Protein AF-A0A150GTU4-F1 (afdb_monomer)

Sequence (194 aa):
MLRAVKSKANGSGRTYTSKYRGVHQTFPTKRWEAQFRRNGKPTSLGCFDHEEEAARAYDKMMLWCELHNASGVKSGITNFDSTEYEKEFAWLQVVSQDELIEALRSEGRRQAAHRMMRQKREGQVEAATDDYDDREEPQPQRPGRQPTPQPGAGAGAGRHVVQLQQQQLLITSGAGVDAAAASLLVSDEFLVDG

Mean predicted aligned error: 18.72 Å

Structure (mmCIF, N/CA/C/O backbone):
data_AF-A0A150GTU4-F1
#
_entry.id   AF-A0A150GTU4-F1
#
loop_
_atom_site.group_PDB
_atom_site.id
_atom_site.type_symbol
_atom_site.label_atom_id
_atom_site.label_alt_id
_atom_site.label_comp_id
_atom_site.label_asym_id
_atom_site.label_entity_id
_atom_site.label_seq_id
_atom_site.pdbx_PDB_ins_code
_atom_site.Cartn_x
_atom_site.Cartn_y
_atom_site.Cartn_z
_atom_site.occupancy
_atom_site.B_iso_or_equiv
_atom_site.auth_seq_id
_atom_site.auth_comp_id
_atom_site.auth_asym_id
_atom_site.auth_atom_id
_atom_site.pdbx_PDB_model_num
ATOM 1 N N . MET A 1 1 ? -11.110 -30.676 36.031 1.00 44.56 1 MET A N 1
ATOM 2 C CA . MET A 1 1 ? -10.836 -29.283 35.611 1.00 44.56 1 MET A CA 1
ATOM 3 C C . MET A 1 1 ? -9.884 -29.321 34.423 1.00 44.56 1 MET A C 1
ATOM 5 O O . MET A 1 1 ? -8.741 -29.723 34.601 1.00 44.56 1 MET A O 1
ATOM 9 N N . LEU A 1 2 ? -10.347 -29.003 33.212 1.00 43.31 2 LEU A N 1
ATOM 10 C CA . LEU A 1 2 ? -9.490 -29.001 32.021 1.00 43.31 2 LEU A CA 1
ATOM 11 C C . LEU A 1 2 ? -8.626 -27.730 32.032 1.00 43.31 2 LEU A C 1
ATOM 13 O O . LEU A 1 2 ? -9.153 -26.620 32.003 1.00 43.31 2 LEU A O 1
ATOM 17 N N . ARG A 1 3 ? -7.300 -27.888 32.131 1.00 42.47 3 ARG A N 1
ATOM 18 C CA . ARG A 1 3 ? -6.342 -26.780 32.010 1.00 42.47 3 ARG A CA 1
ATOM 19 C C . ARG A 1 3 ? -6.215 -26.400 30.535 1.00 42.47 3 ARG A C 1
ATOM 21 O O . ARG A 1 3 ? -5.834 -27.231 29.717 1.00 42.47 3 ARG A O 1
ATOM 28 N N . ALA A 1 4 ? -6.517 -25.145 30.214 1.00 49.78 4 ALA A N 1
ATOM 29 C CA . ALA A 1 4 ? -6.307 -24.587 28.887 1.00 49.78 4 ALA A CA 1
ATOM 30 C C . ALA A 1 4 ? -4.809 -24.587 28.542 1.00 49.78 4 ALA A C 1
ATOM 32 O O . ALA A 1 4 ? -3.997 -23.960 29.226 1.00 49.78 4 ALA A O 1
ATOM 33 N N . VAL A 1 5 ? -4.442 -25.283 27.467 1.00 50.31 5 VAL A N 1
ATOM 34 C CA . VAL A 1 5 ? -3.103 -25.216 26.880 1.00 50.31 5 VAL A CA 1
ATOM 35 C C . VAL A 1 5 ? -2.967 -23.895 26.120 1.00 50.31 5 VAL A C 1
ATOM 37 O O . VAL A 1 5 ? -3.445 -23.738 25.001 1.00 50.31 5 VAL A O 1
ATOM 40 N N . LYS A 1 6 ? -2.339 -22.895 26.746 1.00 47.34 6 LYS A N 1
ATOM 41 C CA . LYS A 1 6 ? -1.935 -21.660 26.064 1.00 47.34 6 LYS A CA 1
ATOM 42 C C . LYS A 1 6 ? -0.744 -22.001 25.165 1.00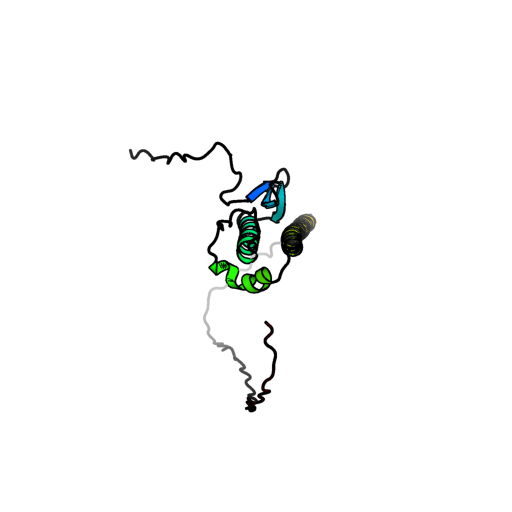 47.34 6 LYS A C 1
ATOM 44 O O . LYS A 1 6 ? 0.371 -22.173 25.654 1.00 47.34 6 LYS A O 1
ATOM 49 N N . SER A 1 7 ? -0.973 -22.119 23.862 1.00 50.66 7 SER A N 1
ATOM 50 C CA . SER A 1 7 ? 0.091 -22.283 22.871 1.00 50.66 7 SER A CA 1
ATOM 51 C C . SER A 1 7 ? 1.043 -21.085 22.932 1.00 50.66 7 SER A C 1
ATOM 53 O O . SER A 1 7 ? 0.666 -19.944 22.658 1.00 50.66 7 SER A O 1
ATOM 55 N N . LYS A 1 8 ? 2.282 -21.352 23.350 1.00 43.09 8 LYS A N 1
ATOM 56 C CA . LYS A 1 8 ? 3.381 -20.391 23.436 1.00 43.09 8 LYS A CA 1
ATOM 57 C C . LYS A 1 8 ? 3.921 -20.188 22.018 1.00 43.09 8 LYS A C 1
ATOM 59 O O . LYS A 1 8 ? 4.562 -21.081 21.472 1.00 43.09 8 LYS A O 1
ATOM 64 N N . ALA A 1 9 ? 3.620 -19.047 21.405 1.00 49.12 9 ALA A N 1
ATOM 65 C CA . ALA A 1 9 ? 4.210 -18.681 20.124 1.00 49.12 9 ALA A CA 1
ATOM 66 C C . ALA A 1 9 ? 5.712 -18.414 20.324 1.00 49.12 9 ALA A C 1
ATOM 68 O O . ALA A 1 9 ? 6.098 -17.429 20.951 1.00 49.12 9 ALA A O 1
ATOM 69 N N . ASN A 1 10 ? 6.555 -19.315 19.821 1.00 50.88 10 ASN A N 1
ATOM 70 C CA . ASN A 1 10 ? 7.975 -19.060 19.605 1.00 50.88 10 ASN A CA 1
ATOM 71 C C . ASN A 1 10 ? 8.120 -18.232 18.323 1.00 50.88 10 ASN A C 1
ATOM 73 O O . ASN A 1 10 ? 7.838 -18.725 17.234 1.00 50.88 10 ASN A O 1
ATOM 77 N N . GLY A 1 11 ? 8.584 -16.992 18.436 1.00 44.88 11 GLY A N 1
ATOM 78 C CA . GLY A 1 11 ? 8.945 -16.175 17.281 1.00 44.88 11 GLY A CA 1
ATOM 79 C C . GLY A 1 11 ? 9.423 -14.802 17.726 1.00 44.88 11 GLY A C 1
ATOM 80 O O . GLY A 1 11 ? 8.689 -14.115 18.420 1.00 44.88 11 GLY A O 1
ATOM 81 N N . SER A 1 12 ? 10.669 -14.465 17.376 1.00 51.16 12 SER A N 1
ATOM 82 C CA . SER A 1 12 ? 11.378 -13.177 17.516 1.00 51.16 12 SER A CA 1
ATOM 83 C C . SER A 1 12 ? 10.585 -12.019 18.135 1.00 51.16 12 SER A C 1
ATOM 85 O O . SER A 1 12 ? 9.550 -11.664 17.583 1.00 51.16 12 SER A O 1
ATOM 87 N N . GLY A 1 13 ? 11.121 -11.364 19.174 1.00 49.56 13 GLY A N 1
ATOM 88 C CA . GLY A 1 13 ? 10.532 -10.242 19.936 1.00 49.56 13 GLY A CA 1
ATOM 89 C C . GLY A 1 13 ? 10.172 -8.949 19.176 1.00 49.56 13 GLY A C 1
ATOM 90 O O . GLY A 1 13 ? 10.311 -7.859 19.716 1.00 49.56 13 GLY A O 1
ATOM 91 N N . ARG A 1 14 ? 9.704 -9.043 17.931 1.00 57.78 14 ARG A N 1
ATOM 92 C CA . ARG A 1 14 ? 8.925 -8.021 17.242 1.00 57.78 14 ARG A CA 1
ATOM 93 C C . ARG A 1 14 ? 7.465 -8.198 17.638 1.00 57.78 14 ARG A C 1
ATOM 95 O O . ARG A 1 14 ? 6.796 -9.116 17.172 1.00 57.78 14 ARG A O 1
ATOM 102 N N . THR A 1 15 ? 6.964 -7.295 18.470 1.00 59.19 15 THR A N 1
ATOM 103 C CA . THR A 1 15 ? 5.524 -7.101 18.644 1.00 59.19 15 THR A CA 1
ATOM 104 C C . THR A 1 15 ? 4.967 -6.528 17.347 1.00 59.19 15 THR A C 1
ATOM 106 O O . THR A 1 15 ? 5.127 -5.340 17.067 1.00 59.19 15 THR A O 1
ATOM 109 N N . TYR A 1 16 ? 4.380 -7.380 16.513 1.00 70.19 16 TYR A N 1
ATOM 110 C CA . TYR A 1 16 ? 3.618 -6.925 15.357 1.00 70.19 16 TYR A CA 1
ATOM 111 C C . TYR A 1 16 ? 2.277 -6.376 15.856 1.00 70.19 16 TYR A C 1
ATOM 113 O O . TYR A 1 16 ? 1.624 -7.005 16.686 1.00 70.19 16 TYR A O 1
ATOM 121 N N . THR A 1 17 ? 1.878 -5.192 15.389 1.00 87.69 17 THR A N 1
ATOM 122 C CA . THR A 1 17 ? 0.564 -4.605 15.719 1.00 87.69 17 THR A CA 1
ATOM 123 C C . THR A 1 17 ? -0.561 -5.183 14.860 1.00 87.69 17 THR A C 1
ATOM 125 O O . THR A 1 17 ? -1.722 -4.869 15.096 1.00 87.69 17 THR A O 1
ATOM 128 N N . SER A 1 18 ? -0.211 -6.036 13.894 1.00 91.94 18 SER A N 1
ATOM 129 C CA . SER A 1 18 ? -1.104 -6.705 12.951 1.00 91.94 18 SER A CA 1
ATOM 130 C C . SER A 1 18 ? -0.892 -8.222 12.958 1.00 91.94 18 SER A C 1
ATOM 132 O O . SER A 1 18 ? 0.191 -8.705 13.293 1.00 91.94 18 SER A O 1
ATOM 134 N N . LYS A 1 19 ? -1.908 -8.987 12.548 1.00 92.69 19 LYS A N 1
ATOM 135 C CA . LYS A 1 19 ? -1.768 -10.421 12.231 1.00 92.69 19 LYS A CA 1
ATOM 136 C C . LYS A 1 19 ? -1.197 -10.671 10.827 1.00 92.69 19 LYS A C 1
ATOM 138 O O . LYS A 1 19 ? -0.680 -11.758 10.576 1.00 92.69 19 LYS A O 1
ATOM 143 N N . TYR A 1 20 ? -1.275 -9.690 9.926 1.00 94.69 20 TYR A N 1
ATOM 144 C CA . TYR A 1 20 ? -0.818 -9.811 8.541 1.00 94.69 20 TYR A CA 1
ATOM 145 C C . TYR A 1 20 ? 0.598 -9.272 8.357 1.00 94.69 20 TYR A C 1
ATOM 147 O O . TYR A 1 20 ? 1.043 -8.355 9.043 1.00 94.69 20 TYR A O 1
ATOM 155 N N . ARG A 1 21 ? 1.321 -9.833 7.390 1.00 93.19 21 ARG A N 1
ATOM 156 C CA . ARG A 1 21 ? 2.657 -9.382 6.997 1.00 93.19 21 ARG A CA 1
ATOM 157 C C . ARG A 1 21 ? 2.578 -8.020 6.329 1.00 93.19 21 ARG A C 1
ATOM 159 O O . ARG A 1 21 ? 1.687 -7.761 5.529 1.00 93.19 21 ARG A O 1
ATOM 166 N N . GLY A 1 22 ? 3.558 -7.178 6.635 1.00 93.12 22 GLY A N 1
ATOM 167 C CA . GLY A 1 22 ? 3.688 -5.855 6.034 1.00 93.12 22 GLY A CA 1
ATOM 168 C C . GLY A 1 22 ? 2.673 -4.838 6.544 1.00 93.12 22 GLY A C 1
ATOM 169 O O . GLY A 1 22 ? 2.688 -3.710 6.070 1.00 93.12 22 GLY A O 1
ATOM 170 N N . VAL A 1 23 ? 1.820 -5.191 7.507 1.00 95.88 23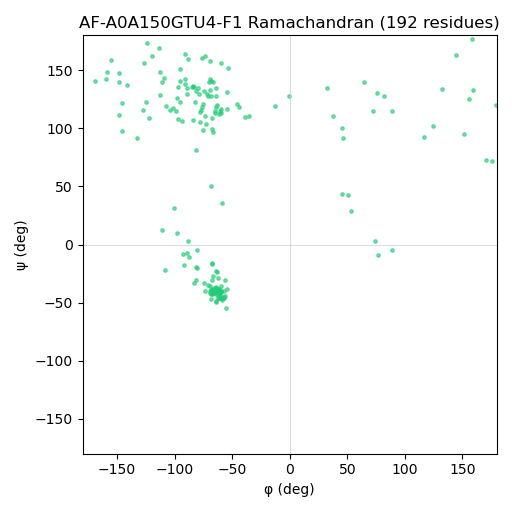 VAL A N 1
ATOM 171 C CA . VAL A 1 23 ? 0.763 -4.312 8.013 1.00 95.88 23 VAL A CA 1
ATOM 172 C C . VAL A 1 23 ? 1.067 -3.874 9.439 1.00 95.88 23 VAL A C 1
ATOM 174 O O . VAL A 1 23 ? 1.537 -4.647 10.265 1.00 95.88 23 VAL A O 1
ATOM 177 N N . HIS A 1 24 ? 0.807 -2.615 9.760 1.00 95.19 24 HIS A N 1
ATOM 178 C CA . HIS A 1 24 ? 0.926 -2.126 11.128 1.00 95.19 24 HIS A CA 1
ATOM 179 C C . HIS A 1 24 ? -0.082 -1.015 11.395 1.00 95.19 24 HIS A C 1
ATOM 181 O O . HIS A 1 24 ? -0.429 -0.244 10.506 1.00 95.19 24 HIS A O 1
ATOM 187 N N . GLN A 1 25 ? -0.569 -0.932 12.630 1.00 95.25 25 GLN A N 1
ATOM 188 C CA . GLN A 1 25 ? -1.453 0.154 13.035 1.00 95.25 25 GLN A CA 1
ATOM 189 C C . GLN A 1 25 ? -0.646 1.425 13.328 1.00 95.25 25 GLN A C 1
ATOM 191 O O . GLN A 1 25 ? 0.317 1.396 14.098 1.00 95.25 25 GLN A O 1
ATOM 196 N N . THR A 1 26 ? -1.063 2.543 12.739 1.00 92.56 26 THR A N 1
ATOM 197 C CA . THR A 1 26 ? -0.459 3.863 12.935 1.00 92.56 26 THR A CA 1
ATOM 198 C C . THR A 1 26 ? -1.141 4.608 14.078 1.00 92.56 26 THR A C 1
ATOM 200 O O . THR A 1 26 ? -2.370 4.656 14.150 1.00 92.56 26 THR A O 1
ATOM 203 N N . PHE A 1 27 ? -0.366 5.277 14.930 1.00 88.44 27 PHE A N 1
ATOM 204 C CA . PHE A 1 27 ? -0.880 6.148 15.992 1.00 88.44 27 PHE A CA 1
ATOM 205 C C . PHE A 1 27 ? -0.600 7.620 15.655 1.00 88.44 27 PHE A C 1
ATOM 207 O O . PHE A 1 27 ? 0.451 7.905 15.083 1.00 88.44 27 PHE A O 1
ATOM 214 N N . PRO A 1 28 ? -1.509 8.563 15.980 1.00 89.81 28 PRO A N 1
ATOM 215 C CA . PRO A 1 28 ? -2.743 8.406 16.769 1.00 89.81 28 PRO A CA 1
ATOM 216 C C . PRO A 1 28 ? -3.993 8.027 15.955 1.00 89.81 28 PRO A C 1
ATOM 218 O O . PRO A 1 28 ? -5.040 7.754 16.534 1.00 89.81 28 PRO A O 1
ATOM 221 N N . THR A 1 29 ? -3.912 8.008 14.623 1.00 87.75 29 THR A N 1
ATOM 222 C CA . THR A 1 29 ? -5.072 7.853 13.722 1.00 87.75 29 THR A CA 1
ATOM 223 C C . THR A 1 29 ? -5.747 6.477 13.785 1.00 87.75 29 THR A C 1
ATOM 225 O O . THR A 1 29 ? -6.877 6.340 13.311 1.00 87.75 29 THR A O 1
ATOM 228 N N . LYS A 1 30 ? -5.065 5.472 14.355 1.00 92.25 30 LYS A N 1
ATOM 229 C CA . LYS A 1 30 ? -5.469 4.056 14.436 1.00 92.25 30 LYS A CA 1
ATOM 230 C C . LYS A 1 30 ? -5.826 3.444 13.077 1.00 92.25 30 LYS A C 1
ATOM 232 O O . LYS A 1 30 ? -6.657 2.545 13.002 1.00 92.25 30 LYS A O 1
ATOM 237 N N . ARG A 1 31 ? -5.217 3.945 12.001 1.00 94.69 31 ARG A N 1
ATOM 238 C CA . ARG A 1 31 ? -5.366 3.403 10.644 1.00 94.69 31 ARG A CA 1
ATOM 239 C C . ARG A 1 31 ? -4.330 2.315 10.393 1.00 94.69 31 ARG A C 1
ATOM 241 O O . ARG A 1 31 ? -3.320 2.246 11.089 1.00 94.69 31 ARG A O 1
ATOM 248 N N . TRP A 1 32 ? -4.586 1.464 9.413 1.00 97.38 32 TRP A N 1
ATOM 249 C CA . TRP A 1 32 ? -3.722 0.337 9.081 1.00 97.38 32 TRP A CA 1
ATOM 250 C C . TRP A 1 32 ? -2.824 0.694 7.908 1.00 97.38 32 TRP A C 1
ATOM 252 O O . TRP A 1 32 ? -3.302 0.939 6.806 1.00 97.38 32 TRP A O 1
ATOM 262 N N . GLU A 1 33 ? -1.520 0.754 8.138 1.00 97.00 33 GLU A N 1
ATOM 263 C CA . GLU A 1 33 ? -0.536 1.060 7.110 1.00 97.00 33 GLU A CA 1
ATOM 264 C C . GLU A 1 33 ? 0.103 -0.213 6.562 1.00 97.00 33 GLU A C 1
ATOM 266 O O . GLU A 1 33 ? 0.663 -1.024 7.306 1.00 97.00 33 GLU A O 1
ATOM 271 N N . ALA A 1 34 ? 0.048 -0.348 5.239 1.00 97.31 34 ALA A N 1
ATOM 272 C CA . ALA A 1 34 ? 0.771 -1.365 4.497 1.00 97.31 34 ALA A CA 1
ATOM 273 C C . ALA A 1 34 ? 2.160 -0.841 4.115 1.00 97.31 34 ALA A C 1
ATOM 275 O O . ALA A 1 34 ? 2.308 0.278 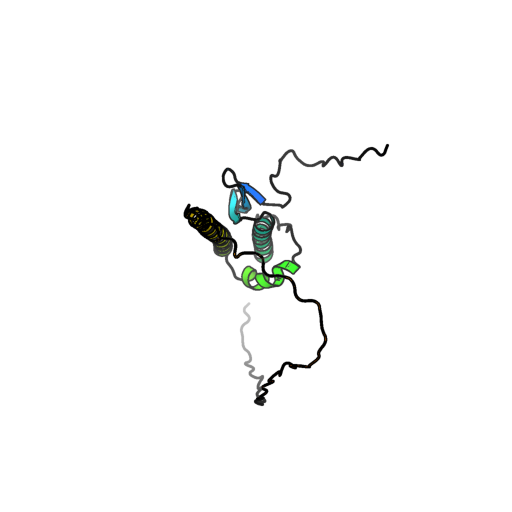3.623 1.00 97.31 34 ALA A O 1
ATOM 276 N N . GLN A 1 35 ? 3.192 -1.654 4.311 1.00 95.25 35 GLN A N 1
ATOM 277 C CA . GLN A 1 35 ? 4.582 -1.284 4.091 1.00 95.25 35 GLN A CA 1
ATOM 278 C C . GLN A 1 35 ? 5.364 -2.445 3.484 1.00 95.25 35 GLN A C 1
ATOM 280 O O . GLN A 1 35 ? 5.290 -3.581 3.951 1.00 95.25 35 GLN A O 1
ATOM 285 N N . PHE A 1 36 ? 6.201 -2.134 2.497 1.00 93.00 36 PHE A N 1
ATOM 286 C CA . PHE A 1 36 ? 7.181 -3.072 1.952 1.00 93.00 36 PHE A CA 1
ATOM 287 C C . PHE A 1 36 ? 8.600 -2.502 2.028 1.00 93.00 36 PHE A C 1
ATOM 289 O O . PHE A 1 36 ? 8.808 -1.352 2.416 1.00 93.00 36 PHE A O 1
ATOM 296 N N . ARG A 1 37 ? 9.602 -3.316 1.687 1.00 90.31 37 ARG A N 1
ATOM 297 C CA . ARG A 1 37 ? 11.003 -2.887 1.635 1.00 90.31 37 ARG A CA 1
ATOM 298 C C . ARG A 1 37 ? 11.437 -2.698 0.187 1.00 90.31 37 ARG A C 1
ATOM 300 O O . ARG A 1 37 ? 11.535 -3.675 -0.546 1.00 90.31 37 ARG A O 1
ATOM 307 N N . ARG A 1 38 ? 11.772 -1.462 -0.181 1.00 87.81 38 ARG A N 1
ATOM 308 C CA . ARG A 1 38 ? 12.382 -1.098 -1.467 1.00 87.81 38 ARG A CA 1
ATOM 309 C C . ARG A 1 38 ? 13.841 -0.745 -1.223 1.00 87.81 38 ARG A C 1
ATOM 311 O O . ARG A 1 38 ? 14.118 0.168 -0.449 1.00 87.81 38 ARG A O 1
ATOM 318 N N . ASN A 1 39 ? 14.778 -1.468 -1.835 1.00 85.81 39 ASN A N 1
ATOM 319 C CA . ASN A 1 39 ? 16.222 -1.223 -1.680 1.00 85.81 39 ASN A CA 1
ATOM 320 C C . ASN A 1 39 ? 16.654 -1.129 -0.201 1.00 85.81 39 ASN A C 1
ATOM 322 O O . ASN A 1 39 ? 17.367 -0.215 0.209 1.00 85.81 39 ASN A O 1
ATOM 326 N N . GLY A 1 40 ? 16.125 -2.028 0.637 1.00 86.31 40 GLY A N 1
ATOM 327 C CA . GLY A 1 40 ? 16.381 -2.060 2.082 1.00 86.31 40 GLY A CA 1
ATOM 328 C C . GLY A 1 40 ? 15.633 -1.010 2.916 1.00 86.31 40 GLY A C 1
ATOM 329 O O . GLY A 1 40 ? 15.623 -1.126 4.143 1.00 86.31 40 GLY A O 1
ATOM 330 N N . LYS A 1 41 ? 14.960 -0.037 2.290 1.00 90.25 41 LYS A N 1
ATOM 331 C CA . LYS A 1 41 ? 14.228 1.039 2.970 1.00 90.25 41 LYS A CA 1
ATOM 332 C C . LYS A 1 41 ? 12.733 0.718 3.092 1.00 90.25 41 LYS A C 1
ATOM 334 O O . LYS A 1 41 ? 12.130 0.263 2.115 1.00 90.25 41 LYS A O 1
ATOM 339 N N . PRO A 1 42 ? 12.111 0.956 4.261 1.00 91.88 42 PRO A N 1
ATOM 340 C CA . PRO A 1 42 ? 10.667 0.830 4.406 1.00 91.88 42 PRO A CA 1
ATOM 341 C C . PRO A 1 42 ? 9.965 1.866 3.524 1.00 91.88 42 PRO A C 1
ATOM 343 O O . PRO A 1 42 ? 10.286 3.051 3.566 1.00 91.88 42 PRO A O 1
ATOM 346 N N . THR A 1 43 ? 9.023 1.412 2.707 1.00 94.75 43 THR A N 1
ATOM 347 C CA . THR A 1 43 ? 8.217 2.246 1.817 1.00 94.75 43 THR A CA 1
ATOM 348 C C . THR A 1 43 ? 6.747 1.981 2.099 1.00 94.75 43 THR A C 1
ATOM 350 O O . THR A 1 43 ? 6.287 0.841 2.013 1.00 94.75 43 THR A O 1
ATOM 353 N N . SER A 1 44 ? 6.022 3.044 2.443 1.00 96.06 44 SER A N 1
ATOM 354 C CA . SER A 1 44 ? 4.581 2.994 2.686 1.00 96.06 44 SER A CA 1
ATOM 355 C C . SER A 1 44 ? 3.811 2.809 1.380 1.00 96.06 44 SER A C 1
ATOM 357 O O . SER A 1 44 ? 4.030 3.561 0.421 1.00 96.06 44 SER A O 1
ATOM 359 N N . LEU A 1 45 ? 2.910 1.831 1.362 1.00 97.19 45 LEU A N 1
ATOM 360 C CA . LEU A 1 45 ? 1.987 1.534 0.265 1.00 97.19 45 LEU A CA 1
ATOM 361 C C . LEU A 1 45 ? 0.649 2.263 0.428 1.00 97.19 45 LEU A C 1
ATOM 363 O O . LEU A 1 45 ? -0.088 2.405 -0.538 1.00 97.19 45 LEU A O 1
ATOM 367 N N . GLY A 1 46 ? 0.338 2.749 1.629 1.00 97.12 46 GLY A N 1
ATOM 368 C CA . GLY A 1 46 ? -0.906 3.450 1.927 1.00 97.12 46 GLY A CA 1
ATOM 369 C C . GLY A 1 46 ? -1.418 3.150 3.332 1.00 97.12 46 GLY A C 1
ATOM 370 O O . GLY A 1 46 ? -1.009 2.174 3.963 1.00 97.12 46 GLY A O 1
ATOM 371 N N . CYS A 1 47 ? -2.334 3.997 3.805 1.00 96.94 47 CYS A N 1
ATOM 372 C CA . CYS A 1 47 ? -3.051 3.818 5.066 1.00 96.94 47 CYS A CA 1
ATOM 373 C C . CYS A 1 47 ? -4.532 3.560 4.775 1.00 96.94 47 CYS A C 1
ATOM 375 O O . CYS A 1 47 ? -5.165 4.361 4.083 1.00 96.94 47 CYS A O 1
ATOM 377 N N . PHE A 1 48 ? -5.071 2.498 5.357 1.00 97.75 48 PHE A N 1
ATOM 378 C CA . PHE A 1 48 ? -6.409 1.964 5.129 1.00 97.75 48 PHE A CA 1
ATOM 379 C C . PHE A 1 48 ? -7.217 1.969 6.425 1.00 97.75 48 PHE A C 1
ATOM 381 O O . PHE A 1 48 ? -6.666 2.100 7.525 1.00 97.75 48 PHE A O 1
ATOM 388 N N . ASP A 1 49 ? -8.535 1.861 6.300 1.00 95.19 49 ASP A N 1
ATOM 389 C CA . ASP A 1 49 ? -9.421 1.837 7.466 1.00 95.19 49 ASP A CA 1
ATOM 390 C C . ASP A 1 49 ? -9.498 0.443 8.099 1.00 95.19 49 ASP A C 1
ATOM 392 O O . ASP A 1 49 ? -9.594 0.338 9.324 1.00 95.19 49 ASP A O 1
ATOM 396 N N . HIS A 1 50 ? -9.354 -0.614 7.294 1.00 96.44 50 HIS A N 1
ATOM 397 C CA . HIS A 1 50 ? -9.357 -2.002 7.755 1.00 96.44 50 HIS A CA 1
ATOM 398 C C . HIS A 1 50 ? -7.988 -2.666 7.596 1.00 96.44 50 HIS A C 1
ATOM 400 O O . HIS A 1 50 ? -7.226 -2.380 6.670 1.00 96.44 50 HIS A O 1
ATOM 406 N N . GLU A 1 51 ? -7.697 -3.594 8.504 1.00 96.94 51 GLU A N 1
ATOM 407 C CA . GLU A 1 51 ? -6.441 -4.340 8.530 1.00 96.94 51 GLU A CA 1
ATOM 408 C C . GLU A 1 51 ? -6.300 -5.231 7.287 1.00 96.94 51 GLU A C 1
ATOM 410 O O . GLU A 1 51 ? -5.244 -5.292 6.659 1.00 96.94 51 GLU A O 1
ATOM 415 N N . GLU A 1 52 ? -7.400 -5.875 6.896 1.00 97.56 52 GLU A N 1
ATOM 416 C CA . GLU A 1 52 ? -7.520 -6.728 5.715 1.00 97.56 52 GLU A CA 1
ATOM 417 C C . GLU A 1 52 ? -7.218 -5.967 4.417 1.00 97.56 52 GLU A C 1
ATOM 419 O O . GLU A 1 52 ? -6.560 -6.492 3.522 1.00 97.56 52 GLU A O 1
ATOM 424 N N . GLU A 1 53 ? -7.670 -4.718 4.303 1.00 97.50 53 GLU A N 1
ATOM 425 C CA . GLU A 1 53 ? -7.456 -3.899 3.105 1.00 97.50 53 GLU A CA 1
ATOM 426 C C . GLU A 1 53 ? -5.986 -3.502 2.959 1.00 97.50 53 GLU A C 1
ATOM 428 O O . GLU A 1 53 ? -5.425 -3.592 1.865 1.00 97.50 53 GLU A O 1
ATOM 433 N N . ALA A 1 54 ? -5.334 -3.158 4.073 1.00 98.00 54 ALA A N 1
ATOM 434 C CA . ALA A 1 54 ? -3.893 -2.943 4.102 1.00 98.00 54 ALA A CA 1
ATOM 435 C C . ALA A 1 54 ? -3.124 -4.218 3.717 1.00 98.00 54 ALA A C 1
ATOM 437 O O . ALA A 1 54 ? -2.176 -4.163 2.933 1.00 98.00 54 ALA A O 1
ATOM 438 N N . ALA A 1 55 ? -3.557 -5.380 4.209 1.00 97.50 55 ALA A N 1
ATOM 439 C CA . ALA A 1 55 ? -2.943 -6.656 3.856 1.00 97.50 55 ALA A CA 1
ATOM 440 C C . ALA A 1 55 ? -3.084 -6.963 2.357 1.00 97.50 55 ALA A C 1
ATOM 442 O O . ALA A 1 55 ? -2.108 -7.351 1.718 1.00 97.50 55 ALA A O 1
ATOM 443 N N . ARG A 1 56 ? -4.244 -6.682 1.749 1.00 97.56 56 ARG A N 1
ATOM 444 C CA . ARG A 1 56 ? -4.420 -6.816 0.293 1.00 97.56 56 ARG A CA 1
ATOM 445 C C . ARG A 1 56 ? -3.539 -5.853 -0.502 1.00 97.56 56 ARG A C 1
ATOM 447 O O . ARG A 1 56 ? -3.057 -6.221 -1.568 1.00 97.56 56 ARG A O 1
ATOM 454 N N . ALA A 1 57 ? -3.318 -4.633 -0.014 1.00 97.94 57 ALA A N 1
ATOM 455 C CA . ALA A 1 57 ? -2.398 -3.693 -0.652 1.00 97.94 57 ALA A CA 1
ATOM 456 C C . ALA A 1 57 ? -0.949 -4.205 -0.627 1.00 97.94 57 ALA A C 1
ATOM 458 O O . ALA A 1 57 ? -0.231 -4.087 -1.621 1.00 97.94 57 ALA A O 1
ATOM 459 N N . TYR A 1 58 ? -0.533 -4.815 0.487 1.00 96.75 58 TYR A N 1
ATOM 460 C CA . TYR A 1 58 ? 0.760 -5.487 0.586 1.00 96.75 58 TYR A CA 1
ATOM 461 C C . TYR A 1 58 ? 0.870 -6.655 -0.400 1.00 96.75 58 TYR A C 1
ATOM 463 O O . TYR A 1 58 ? 1.852 -6.739 -1.134 1.00 96.75 58 TYR A O 1
ATOM 471 N N . ASP A 1 59 ? -0.154 -7.503 -0.480 1.00 96.69 59 ASP A N 1
ATOM 472 C CA . ASP A 1 59 ? -0.165 -8.666 -1.370 1.00 96.69 59 ASP A CA 1
ATOM 473 C C . ASP A 1 59 ? -0.065 -8.268 -2.843 1.00 96.69 59 ASP A C 1
ATOM 475 O O . ASP A 1 59 ? 0.746 -8.838 -3.568 1.00 96.69 59 ASP A O 1
ATOM 479 N N . LYS A 1 60 ? -0.783 -7.220 -3.271 1.00 96.75 60 LYS A N 1
ATOM 480 C CA . LYS A 1 60 ? -0.653 -6.657 -4.629 1.00 96.75 60 LYS A CA 1
ATOM 481 C C . LYS A 1 60 ? 0.783 -6.231 -4.940 1.00 96.75 60 LYS A C 1
ATOM 483 O O . LYS A 1 60 ? 1.266 -6.482 -6.040 1.00 96.75 60 LYS A O 1
ATOM 488 N N . MET A 1 61 ? 1.487 -5.634 -3.974 1.00 96.06 61 MET A N 1
ATOM 489 C CA . MET A 1 61 ? 2.905 -5.293 -4.132 1.00 96.06 61 MET A CA 1
ATOM 490 C C . MET A 1 61 ? 3.794 -6.541 -4.220 1.0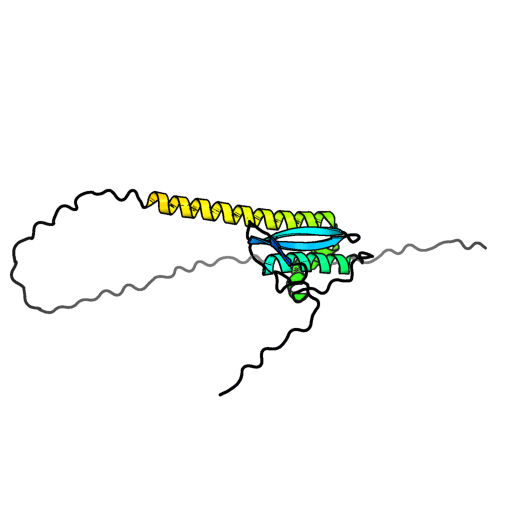0 96.06 61 MET A C 1
ATOM 492 O O . MET A 1 61 ? 4.737 -6.560 -5.004 1.00 96.06 61 MET A O 1
ATOM 496 N N . MET A 1 62 ? 3.509 -7.592 -3.448 1.00 94.25 62 MET A N 1
ATOM 497 C CA . MET A 1 62 ? 4.285 -8.837 -3.501 1.00 94.25 62 MET A CA 1
ATOM 498 C C . MET A 1 62 ? 4.084 -9.586 -4.820 1.00 94.25 62 MET A C 1
ATOM 500 O O . MET A 1 62 ? 5.069 -10.012 -5.420 1.00 94.25 62 MET A O 1
ATOM 504 N N . LEU A 1 63 ? 2.845 -9.660 -5.312 1.00 93.94 63 LEU A N 1
ATOM 505 C CA . LEU A 1 63 ? 2.526 -10.206 -6.632 1.00 93.94 63 LEU A CA 1
ATOM 506 C C . LEU A 1 63 ? 3.198 -9.406 -7.748 1.00 93.94 63 LEU A C 1
ATOM 508 O O . LEU A 1 63 ? 3.762 -9.989 -8.667 1.00 93.94 63 LEU A O 1
ATOM 512 N N . TRP A 1 64 ? 3.198 -8.075 -7.650 1.00 94.69 64 TRP A N 1
ATOM 513 C CA . TRP A 1 64 ? 3.925 -7.232 -8.595 1.00 94.69 64 TRP A CA 1
ATOM 514 C C . TRP A 1 64 ? 5.432 -7.527 -8.581 1.00 94.69 64 TRP A C 1
ATOM 516 O O . TRP A 1 64 ? 6.037 -7.696 -9.635 1.00 94.69 64 TRP A O 1
ATOM 526 N N . CYS A 1 65 ? 6.051 -7.646 -7.402 1.00 91.94 65 CYS A N 1
ATOM 527 C CA . CYS A 1 65 ? 7.473 -7.983 -7.306 1.00 91.94 65 CYS A CA 1
ATOM 528 C C . CYS A 1 65 ? 7.801 -9.354 -7.914 1.00 91.94 65 CYS A C 1
ATOM 530 O O . CYS A 1 65 ? 8.848 -9.480 -8.549 1.00 91.94 65 CYS A O 1
ATOM 532 N N . GLU A 1 66 ? 6.917 -10.339 -7.730 1.00 89.38 66 GLU A N 1
ATOM 533 C CA . GLU A 1 66 ? 7.039 -11.674 -8.324 1.00 89.38 66 GLU A CA 1
ATOM 534 C C . GLU A 1 66 ? 6.953 -11.614 -9.856 1.00 89.38 66 GLU A C 1
ATOM 536 O O . GLU A 1 66 ? 7.821 -12.134 -10.549 1.00 89.38 66 GLU A O 1
ATOM 541 N N . LEU A 1 67 ? 5.952 -10.909 -10.391 1.00 90.94 67 LEU A N 1
ATOM 542 C CA . LEU A 1 67 ? 5.732 -10.763 -11.834 1.00 90.94 67 LEU A CA 1
ATOM 543 C C . LEU A 1 67 ? 6.888 -10.061 -12.557 1.00 90.94 67 LEU A C 1
ATOM 545 O O . LEU A 1 67 ? 7.229 -10.424 -13.680 1.00 90.94 67 LEU A O 1
ATOM 549 N N . HIS A 1 68 ? 7.485 -9.052 -11.922 1.00 90.31 68 HIS A N 1
ATOM 550 C CA . HIS A 1 68 ? 8.509 -8.199 -12.535 1.00 90.31 68 HIS A CA 1
ATOM 551 C C . HIS A 1 68 ? 9.944 -8.615 -12.185 1.00 90.31 68 HIS A C 1
ATOM 553 O O . HIS A 1 68 ? 10.880 -7.872 -12.482 1.00 90.31 68 HIS A O 1
ATOM 559 N N . ASN A 1 69 ? 10.137 -9.783 -11.550 1.00 82.19 69 ASN A N 1
ATOM 560 C CA . ASN A 1 69 ? 11.441 -10.293 -11.101 1.00 82.19 69 ASN A CA 1
ATOM 561 C C . ASN A 1 69 ? 12.289 -9.218 -10.398 1.00 82.19 69 ASN A C 1
ATOM 563 O O . ASN A 1 69 ? 13.485 -9.057 -10.663 1.00 82.19 69 ASN A O 1
ATOM 567 N N . ALA A 1 70 ? 11.657 -8.433 -9.522 1.00 72.75 70 ALA A N 1
ATOM 568 C CA . ALA A 1 70 ? 12.289 -7.270 -8.913 1.00 72.75 70 ALA A CA 1
ATOM 569 C C . ALA A 1 70 ? 13.448 -7.698 -7.986 1.00 72.75 70 ALA A C 1
ATOM 571 O O . ALA A 1 70 ? 13.246 -8.058 -6.823 1.00 72.75 70 ALA A O 1
ATOM 572 N N . SER A 1 71 ? 14.679 -7.653 -8.512 1.00 59.41 71 SER A N 1
ATOM 573 C CA . SER A 1 71 ? 15.900 -8.068 -7.812 1.00 59.41 71 SER A CA 1
ATOM 574 C C . SER A 1 71 ? 16.056 -7.349 -6.467 1.00 59.41 71 SER A C 1
ATOM 576 O O . SER A 1 71 ? 15.927 -6.129 -6.367 1.00 59.41 71 SER A O 1
ATOM 578 N N . GLY A 1 72 ? 16.332 -8.116 -5.409 1.00 58.38 72 GLY A N 1
ATOM 579 C CA . GLY A 1 72 ? 16.534 -7.593 -4.054 1.00 58.38 72 GLY A CA 1
ATOM 580 C C . GLY A 1 72 ? 15.266 -7.472 -3.201 1.00 58.38 72 GLY A C 1
ATOM 581 O O . GLY A 1 72 ? 15.377 -7.189 -2.004 1.00 58.38 72 GLY A O 1
ATOM 582 N N . VAL A 1 73 ? 14.079 -7.742 -3.753 1.00 58.56 73 VAL A N 1
ATOM 583 C CA . VAL A 1 73 ? 12.875 -8.014 -2.958 1.00 58.56 73 VAL A CA 1
ATOM 584 C C . VAL A 1 73 ? 12.751 -9.527 -2.825 1.00 58.56 73 VAL A C 1
ATOM 586 O O . VAL A 1 73 ? 12.743 -10.253 -3.811 1.00 58.56 73 VAL A O 1
ATOM 589 N N . LYS A 1 74 ? 12.709 -10.032 -1.590 1.00 57.81 74 LYS A N 1
ATOM 590 C CA . LYS A 1 74 ? 12.435 -11.450 -1.342 1.00 57.81 74 LYS A CA 1
ATOM 591 C C . LYS A 1 74 ? 11.036 -11.724 -1.902 1.00 57.81 74 LYS A C 1
ATOM 593 O O . LYS A 1 74 ? 10.106 -11.151 -1.337 1.00 57.81 74 LYS A O 1
ATOM 598 N N . SER A 1 75 ? 10.917 -12.515 -2.979 1.00 58.78 75 SER A N 1
ATOM 599 C CA . SER A 1 75 ? 9.642 -12.968 -3.560 1.00 58.78 75 SER A CA 1
ATOM 600 C C . SER A 1 75 ? 8.632 -13.197 -2.447 1.00 58.78 75 SER A C 1
ATOM 602 O O . SER A 1 75 ? 8.859 -13.986 -1.521 1.00 58.78 75 SER A O 1
ATOM 604 N N . GLY A 1 76 ? 7.635 -12.321 -2.424 1.00 64.81 76 GLY A N 1
ATOM 605 C CA . GLY A 1 76 ? 6.879 -12.044 -1.222 1.00 64.81 76 GLY A CA 1
ATOM 606 C C . GLY A 1 76 ? 5.797 -13.081 -1.022 1.00 64.81 76 GLY A C 1
ATOM 607 O O . GLY A 1 76 ? 4.929 -13.238 -1.869 1.00 64.81 76 GLY A O 1
ATOM 608 N N . ILE A 1 77 ? 5.820 -13.755 0.124 1.00 83.56 77 ILE A N 1
ATOM 609 C CA . ILE A 1 77 ? 4.691 -14.577 0.560 1.00 83.56 77 ILE A CA 1
ATOM 610 C C . ILE A 1 77 ? 3.500 -13.636 0.784 1.00 83.56 77 ILE A C 1
ATOM 612 O O . ILE A 1 77 ? 3.584 -12.751 1.645 1.00 83.56 77 ILE A O 1
ATOM 616 N N . THR A 1 78 ? 2.424 -13.830 0.023 1.00 93.56 78 THR A N 1
ATOM 617 C CA . THR A 1 78 ? 1.151 -13.121 0.195 1.00 93.56 78 THR A CA 1
ATOM 618 C C . THR A 1 78 ? 0.452 -13.557 1.487 1.00 93.56 78 THR A C 1
ATOM 620 O O . THR A 1 78 ? 0.743 -14.609 2.064 1.00 93.56 78 THR A O 1
ATOM 623 N N . ASN A 1 79 ? -0.441 -12.715 1.995 1.00 94.81 79 ASN A N 1
ATOM 624 C CA . ASN A 1 79 ? -1.287 -13.000 3.148 1.00 94.81 79 ASN A CA 1
ATOM 625 C C . ASN A 1 79 ? -2.540 -13.798 2.762 1.00 94.81 79 ASN A C 1
ATOM 627 O O . ASN A 1 79 ? -3.001 -14.607 3.567 1.00 94.81 79 ASN A O 1
ATOM 631 N N . PHE A 1 80 ? -3.064 -13.567 1.559 1.00 95.69 80 PHE A N 1
ATOM 632 C CA . PHE A 1 80 ? -4.228 -14.234 0.983 1.00 95.69 80 PHE A CA 1
ATOM 633 C C . PHE A 1 80 ? -3.846 -15.091 -0.232 1.00 95.69 80 PHE A C 1
ATOM 635 O O . PHE A 1 80 ? -2.714 -15.033 -0.730 1.00 95.69 80 PHE A O 1
ATOM 642 N N . ASP A 1 81 ? -4.793 -15.913 -0.687 1.00 94.25 81 ASP A N 1
ATOM 643 C CA . ASP A 1 81 ? -4.602 -16.785 -1.846 1.00 94.25 81 ASP A CA 1
ATOM 644 C C . ASP A 1 81 ? -4.446 -15.956 -3.130 1.00 94.25 81 ASP A C 1
ATOM 646 O O . ASP A 1 81 ? -5.150 -14.968 -3.342 1.00 94.25 81 ASP A O 1
ATOM 650 N N . SER A 1 82 ? -3.534 -16.367 -4.013 1.00 88.38 82 SER A N 1
ATOM 651 C CA . SER A 1 82 ? -3.319 -15.723 -5.314 1.00 88.38 82 SER A CA 1
ATOM 652 C C . SER A 1 82 ? -4.581 -15.652 -6.184 1.00 88.38 82 SER A C 1
ATOM 654 O O . SER A 1 82 ? -4.728 -14.703 -6.952 1.00 88.38 82 SER A O 1
ATOM 656 N N . THR A 1 83 ? -5.498 -16.615 -6.047 1.00 92.38 83 THR A N 1
ATOM 657 C CA . THR A 1 83 ? -6.774 -16.667 -6.786 1.00 92.38 83 THR A CA 1
ATOM 658 C C . THR A 1 83 ? -7.690 -15.483 -6.469 1.00 92.38 83 THR A C 1
ATOM 660 O O . THR A 1 83 ? -8.488 -15.073 -7.310 1.00 92.38 83 THR A O 1
ATOM 663 N N . GLU A 1 84 ? -7.538 -14.843 -5.303 1.00 94.62 84 GLU A N 1
ATOM 664 C CA . GLU A 1 84 ? -8.298 -13.630 -4.974 1.00 94.62 84 GLU A CA 1
ATOM 665 C C . GLU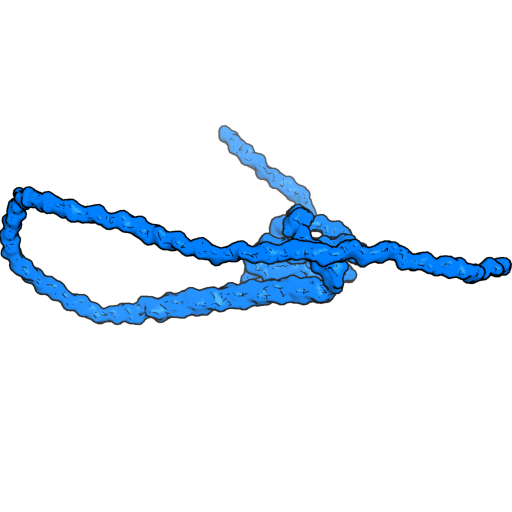 A 1 84 ? -7.913 -12.424 -5.851 1.00 94.62 84 GLU A C 1
ATOM 667 O O . GLU A 1 84 ? -8.678 -11.462 -5.929 1.00 94.62 84 GLU A O 1
ATOM 672 N N . TYR A 1 85 ? -6.760 -12.475 -6.527 1.00 95.12 85 TYR A N 1
ATOM 673 C CA . TYR A 1 85 ? -6.176 -11.357 -7.277 1.00 95.12 85 TYR A CA 1
ATOM 674 C C . TYR A 1 85 ? -6.189 -11.551 -8.797 1.00 95.12 85 TYR A C 1
ATOM 676 O O . TYR A 1 85 ? -5.527 -10.805 -9.522 1.00 95.12 85 TYR A O 1
ATOM 684 N N . GLU A 1 86 ? -6.932 -12.538 -9.306 1.00 93.25 86 GLU A N 1
ATOM 685 C CA . GLU A 1 86 ? -7.006 -12.840 -10.744 1.00 93.25 86 GLU A CA 1
ATOM 686 C C . GLU A 1 86 ? -7.396 -11.616 -11.584 1.00 93.25 86 GLU A C 1
ATOM 688 O O . GLU A 1 86 ? -6.851 -11.390 -12.665 1.00 93.25 86 GLU A O 1
ATOM 693 N N . LYS A 1 87 ? -8.306 -10.782 -11.066 1.00 94.56 87 LYS A N 1
ATOM 694 C CA . LYS A 1 87 ? -8.794 -9.580 -11.760 1.00 94.56 87 LYS A CA 1
ATOM 695 C C . LYS A 1 87 ? -7.722 -8.500 -11.865 1.00 94.56 87 LYS A C 1
ATOM 697 O O . LYS A 1 87 ? -7.673 -7.773 -12.853 1.00 94.56 87 LYS A O 1
ATOM 702 N N . GLU A 1 88 ? -6.877 -8.376 -10.850 1.00 94.25 88 GLU A N 1
ATOM 703 C CA . GLU A 1 88 ? -5.794 -7.401 -10.819 1.00 94.25 88 GLU A CA 1
ATOM 704 C C . GLU A 1 88 ? -4.556 -7.862 -11.583 1.00 94.25 88 GLU A C 1
ATOM 706 O O . GLU A 1 88 ? -3.746 -7.020 -11.963 1.00 94.25 88 GLU A O 1
ATOM 711 N N . PHE A 1 89 ? -4.410 -9.163 -11.840 1.00 93.12 89 PHE A N 1
ATOM 712 C CA . PHE A 1 89 ? -3.202 -9.737 -12.428 1.00 93.12 89 PHE A CA 1
ATOM 713 C C . PHE A 1 89 ? -2.828 -9.092 -13.767 1.00 93.12 89 PHE A C 1
ATOM 715 O O . PHE A 1 89 ? -1.676 -8.715 -13.972 1.00 93.12 89 PHE A O 1
ATOM 722 N N . ALA A 1 90 ? -3.817 -8.876 -14.640 1.00 93.75 90 ALA A N 1
ATOM 723 C CA . ALA A 1 90 ? -3.608 -8.232 -15.936 1.00 93.75 90 ALA A CA 1
ATOM 724 C C . ALA A 1 90 ? -3.042 -6.808 -15.799 1.00 93.75 90 ALA A C 1
ATOM 726 O O . ALA A 1 90 ? -2.145 -6.414 -16.540 1.00 93.75 90 ALA A O 1
ATOM 727 N N . TRP A 1 91 ? -3.529 -6.038 -14.823 1.00 95.62 91 TRP A N 1
ATOM 728 C CA . TRP A 1 91 ? -3.015 -4.696 -14.557 1.00 95.62 91 TRP A CA 1
ATOM 729 C C . TRP A 1 91 ? -1.636 -4.737 -13.882 1.00 95.62 91 TRP A C 1
ATOM 731 O O . TRP A 1 91 ? -0.746 -3.974 -14.255 1.00 95.62 91 TRP A O 1
ATOM 741 N N . LEU A 1 92 ? -1.417 -5.668 -12.947 1.00 95.69 92 LEU A N 1
ATOM 742 C CA . LEU A 1 92 ? -0.137 -5.829 -12.250 1.00 95.69 92 LEU A CA 1
ATOM 743 C C . LEU A 1 92 ? 1.015 -6.203 -13.194 1.00 95.69 92 LEU A C 1
ATOM 745 O O . LEU A 1 92 ? 2.154 -5.835 -12.922 1.00 95.69 92 LEU A O 1
ATOM 749 N N . GLN A 1 93 ? 0.740 -6.884 -14.308 1.00 94.19 93 GLN A N 1
ATOM 750 C CA . GLN A 1 93 ? 1.750 -7.221 -15.318 1.00 94.19 93 GLN A CA 1
ATOM 751 C C . GLN A 1 93 ? 2.296 -6.005 -16.075 1.00 94.19 93 GLN A C 1
ATOM 753 O O . GLN A 1 93 ? 3.448 -6.025 -16.496 1.00 94.19 93 GLN A O 1
ATOM 758 N N . VAL A 1 94 ? 1.491 -4.956 -16.256 1.00 96.19 94 VAL A N 1
ATOM 759 C CA . VAL A 1 94 ? 1.855 -3.805 -17.103 1.00 96.19 94 VAL A CA 1
ATOM 760 C C . VAL A 1 94 ? 2.173 -2.543 -16.307 1.00 96.19 94 VAL A C 1
ATOM 762 O O . VAL A 1 94 ? 2.869 -1.662 -16.806 1.00 96.19 94 VAL A O 1
ATOM 765 N N . VAL A 1 95 ? 1.677 -2.445 -15.073 1.00 97.12 95 V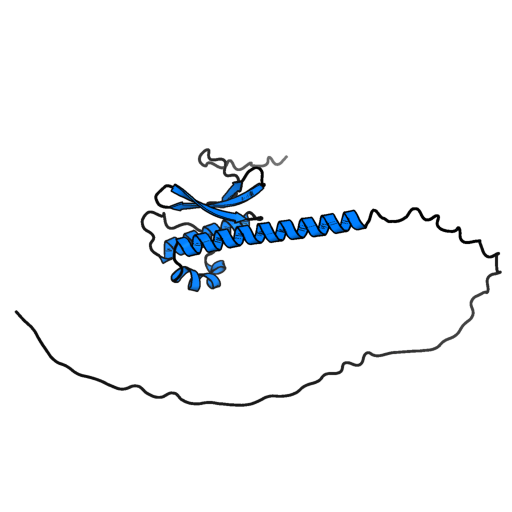AL A N 1
ATOM 766 C CA . VAL A 1 95 ? 1.875 -1.275 -14.215 1.00 97.12 95 VAL A CA 1
ATOM 767 C C . VAL A 1 95 ? 3.332 -1.157 -13.756 1.00 97.12 95 VAL A C 1
ATOM 769 O O . VAL A 1 95 ? 3.984 -2.152 -13.432 1.00 97.12 95 VAL A O 1
ATOM 772 N N . SER A 1 96 ? 3.847 0.070 -13.670 1.00 96.50 96 SER A N 1
ATOM 773 C CA . SER A 1 96 ? 5.153 0.326 -13.047 1.00 96.50 96 SER A CA 1
ATOM 774 C C . SER A 1 96 ? 5.078 0.277 -11.512 1.00 96.50 96 SER A C 1
ATOM 776 O O . SER A 1 96 ? 4.014 0.463 -10.919 1.00 96.50 96 SER A O 1
ATOM 778 N N . GLN A 1 97 ? 6.217 0.087 -10.832 1.00 94.38 97 GLN A N 1
ATOM 779 C CA . GLN A 1 97 ? 6.247 0.046 -9.362 1.00 94.38 97 GLN A CA 1
ATOM 780 C C . GLN A 1 97 ? 5.686 1.325 -8.729 1.00 94.38 97 GLN A C 1
ATOM 782 O O . GLN A 1 97 ? 4.918 1.264 -7.770 1.00 94.38 97 GLN A O 1
ATOM 787 N N . ASP A 1 98 ? 6.104 2.486 -9.236 1.00 96.38 98 ASP A N 1
ATOM 788 C CA . ASP A 1 98 ? 5.733 3.779 -8.662 1.00 96.38 98 ASP A CA 1
ATOM 789 C C . ASP A 1 98 ? 4.253 4.094 -8.910 1.00 96.38 98 ASP A C 1
ATOM 791 O O . ASP A 1 98 ? 3.580 4.620 -8.025 1.00 96.38 98 ASP A O 1
ATOM 795 N N . GLU A 1 99 ? 3.720 3.687 -10.062 1.00 97.56 99 GLU A N 1
ATOM 796 C CA . GLU A 1 99 ? 2.294 3.797 -10.364 1.00 97.56 99 GLU A CA 1
ATOM 797 C C . GLU A 1 99 ? 1.447 2.881 -9.470 1.00 97.56 99 GLU A C 1
ATOM 799 O O . GLU A 1 99 ? 0.436 3.329 -8.930 1.00 97.56 99 GLU A O 1
ATOM 804 N N . LEU A 1 100 ? 1.886 1.641 -9.216 1.00 97.50 100 LEU A N 1
ATOM 805 C CA . LEU A 1 100 ? 1.232 0.756 -8.247 1.00 97.50 100 LEU A CA 1
ATOM 806 C C . LEU A 1 100 ? 1.240 1.366 -6.838 1.00 97.50 100 LEU A C 1
ATOM 808 O O . LEU A 1 100 ? 0.209 1.383 -6.164 1.00 97.50 100 LEU A O 1
ATOM 812 N N . ILE A 1 101 ? 2.384 1.893 -6.387 1.00 97.25 101 ILE A N 1
ATOM 813 C CA . ILE A 1 101 ? 2.491 2.566 -5.084 1.00 97.25 101 ILE A CA 1
ATOM 814 C C . ILE A 1 101 ? 1.519 3.746 -5.012 1.00 97.25 101 ILE A C 1
ATOM 816 O O . ILE A 1 101 ? 0.821 3.903 -4.008 1.00 97.25 101 ILE A O 1
ATOM 820 N N . GLU A 1 102 ? 1.454 4.576 -6.052 1.00 98.25 102 GLU A N 1
ATOM 821 C CA . GLU A 1 102 ? 0.563 5.733 -6.055 1.00 98.25 102 GLU A CA 1
ATOM 822 C C . GLU A 1 102 ? -0.913 5.324 -6.096 1.00 98.25 102 GLU A C 1
ATOM 824 O O . GLU A 1 102 ? -1.724 5.899 -5.368 1.00 98.25 102 GLU A O 1
ATOM 829 N N . ALA A 1 103 ? -1.268 4.284 -6.853 1.00 98.19 103 ALA A N 1
ATOM 830 C CA . ALA A 1 103 ? -2.621 3.740 -6.880 1.00 98.19 103 ALA A CA 1
ATOM 831 C C . ALA A 1 103 ? -3.070 3.259 -5.488 1.00 98.19 103 ALA A C 1
ATOM 833 O O . ALA A 1 103 ? -4.156 3.622 -5.029 1.00 98.19 103 ALA A O 1
ATOM 834 N N . LEU A 1 104 ? -2.218 2.515 -4.773 1.00 98.19 104 LEU A N 1
ATOM 835 C CA . LEU A 1 104 ? -2.507 2.031 -3.417 1.00 98.19 104 LEU A CA 1
ATOM 836 C C . LEU A 1 104 ? -2.614 3.178 -2.396 1.00 98.19 104 LEU A C 1
ATOM 838 O O . LEU A 1 104 ? -3.494 3.173 -1.531 1.00 98.19 104 LEU A O 1
ATOM 842 N N . ARG A 1 105 ? -1.779 4.215 -2.519 1.00 98.06 105 ARG A N 1
ATOM 843 C CA . ARG A 1 105 ? -1.883 5.416 -1.674 1.00 98.06 105 ARG A CA 1
ATOM 844 C C . ARG A 1 105 ? -3.159 6.196 -1.958 1.00 98.06 105 ARG A C 1
ATOM 846 O O . ARG A 1 105 ? -3.806 6.669 -1.023 1.00 98.06 105 ARG A O 1
ATOM 853 N N . SER A 1 106 ? -3.528 6.323 -3.229 1.00 98.31 106 SER A N 1
ATOM 854 C CA . SER A 1 106 ? -4.766 6.969 -3.660 1.00 98.31 106 SER A CA 1
ATOM 855 C C . SER A 1 106 ? -5.996 6.241 -3.116 1.00 98.31 106 SER A C 1
ATOM 857 O O . SER A 1 106 ? -6.902 6.884 -2.584 1.00 98.31 106 SER A O 1
ATOM 859 N N . GLU A 1 107 ? -5.983 4.905 -3.134 1.00 97.69 107 GLU A N 1
ATOM 860 C CA . GLU A 1 107 ? -6.996 4.059 -2.495 1.00 97.69 107 GLU A CA 1
ATOM 861 C C . GLU A 1 107 ? -7.147 4.382 -1.005 1.00 97.69 107 GLU A C 1
ATOM 863 O O . GLU A 1 107 ? -8.229 4.756 -0.547 1.00 97.69 107 GLU A O 1
ATOM 868 N N . GLY A 1 108 ? -6.041 4.348 -0.258 1.00 96.94 108 GLY A N 1
ATOM 869 C CA . GLY A 1 108 ? -6.047 4.650 1.173 1.00 96.94 108 GLY A CA 1
ATOM 870 C C . GLY A 1 108 ? -6.540 6.066 1.506 1.00 96.94 108 GLY A C 1
ATOM 871 O O . GLY A 1 108 ? -7.241 6.266 2.506 1.00 96.94 108 GLY A O 1
ATOM 872 N N . ARG A 1 109 ? -6.226 7.064 0.662 1.00 96.75 109 ARG A N 1
ATOM 873 C CA . ARG A 1 109 ? -6.750 8.439 0.792 1.00 96.75 109 ARG A CA 1
ATOM 874 C C . ARG A 1 109 ? -8.250 8.510 0.508 1.00 96.75 109 ARG A C 1
ATOM 876 O O . ARG A 1 109 ? -8.960 9.230 1.208 1.00 96.75 109 ARG A O 1
ATOM 883 N N . ARG A 1 110 ? -8.750 7.760 -0.477 1.00 96.75 110 ARG A N 1
ATOM 884 C CA . ARG A 1 110 ? -10.179 7.731 -0.822 1.00 96.75 110 ARG A CA 1
ATOM 885 C C . ARG A 1 110 ? -11.022 7.132 0.296 1.00 96.75 110 ARG A C 1
ATOM 887 O O . ARG A 1 110 ? -12.065 7.694 0.62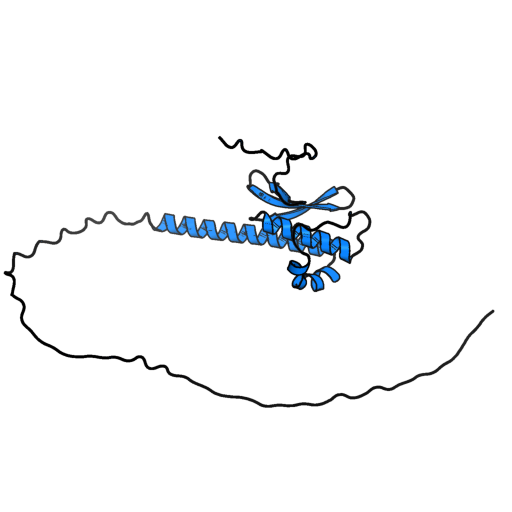3 1.00 96.75 110 ARG A O 1
ATOM 894 N N . GLN A 1 111 ? -10.546 6.059 0.925 1.00 94.12 111 GLN A N 1
ATOM 895 C CA . GLN A 1 111 ? -11.186 5.501 2.119 1.00 94.12 111 GLN A CA 1
ATOM 896 C C . GLN A 1 111 ? -11.266 6.533 3.246 1.00 94.12 111 GLN A C 1
ATOM 898 O O . GLN A 1 111 ? -12.346 6.785 3.779 1.00 94.12 111 GLN A O 1
ATOM 903 N N . ALA A 1 112 ? -10.152 7.221 3.527 1.00 91.88 112 ALA A N 1
ATOM 904 C CA . ALA A 1 112 ? -10.125 8.280 4.531 1.00 91.88 112 ALA A CA 1
ATOM 905 C C . ALA A 1 112 ? -11.150 9.382 4.222 1.00 91.88 112 ALA A C 1
ATOM 907 O O . ALA A 1 112 ? -11.897 9.794 5.107 1.00 91.88 112 ALA A O 1
ATOM 908 N N . ALA A 1 113 ? -11.227 9.830 2.966 1.00 92.62 113 ALA A N 1
ATOM 909 C CA . ALA A 1 113 ? -12.195 10.834 2.540 1.00 92.62 113 ALA A CA 1
ATOM 910 C C . ALA A 1 113 ? -13.641 10.350 2.736 1.00 92.62 113 ALA A C 1
ATOM 912 O O . ALA A 1 113 ? -14.456 11.069 3.314 1.00 92.62 113 ALA A O 1
ATOM 913 N N . HIS A 1 114 ? -13.954 9.117 2.330 1.00 91.44 114 HIS A N 1
ATOM 914 C CA . HIS A 1 114 ? -15.280 8.527 2.518 1.00 91.44 114 HIS A CA 1
ATOM 915 C C . HIS A 1 114 ? -15.666 8.450 4.005 1.00 91.44 114 HIS A C 1
ATOM 917 O O . HIS A 1 114 ? -16.764 8.856 4.395 1.00 91.44 114 HIS A O 1
ATOM 923 N N . ARG A 1 115 ? -14.732 8.019 4.859 1.00 89.06 115 ARG A N 1
ATOM 924 C CA . ARG A 1 115 ? -14.900 7.985 6.315 1.00 89.06 115 ARG A CA 1
ATOM 925 C C . ARG A 1 115 ? -15.173 9.371 6.910 1.00 89.06 115 ARG A C 1
ATOM 927 O O . ARG A 1 115 ? -16.013 9.486 7.806 1.00 89.06 115 ARG A O 1
ATOM 934 N N . MET A 1 116 ? -14.488 10.412 6.439 1.00 86.00 116 MET A N 1
ATOM 935 C CA . MET A 1 116 ? -14.715 11.789 6.901 1.00 86.00 116 MET A CA 1
ATOM 936 C C . MET A 1 116 ? -16.093 12.311 6.476 1.00 86.00 116 MET A C 1
ATOM 938 O O . MET A 1 116 ? -16.808 12.902 7.284 1.00 86.00 116 MET A O 1
ATOM 942 N N . MET A 1 117 ? -16.505 12.046 5.232 1.00 86.75 117 MET A N 1
ATOM 943 C CA . MET A 1 117 ? -17.813 12.468 4.717 1.00 86.75 117 MET A CA 1
ATOM 944 C C . MET A 1 117 ? -18.972 11.803 5.468 1.00 86.75 117 MET A C 1
ATOM 946 O O . MET A 1 117 ? -19.984 12.451 5.735 1.00 86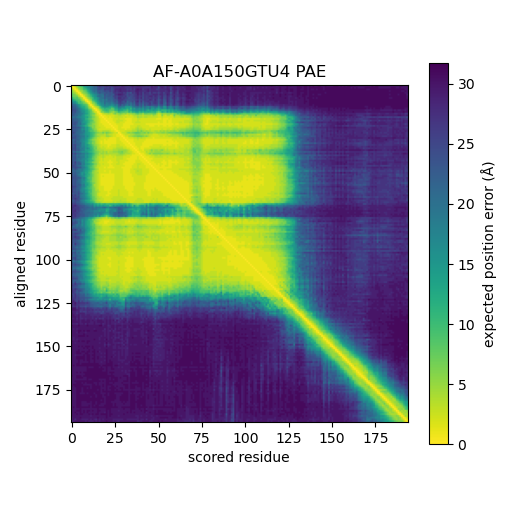.75 117 MET A O 1
ATOM 950 N N . ARG A 1 118 ? -18.814 10.530 5.852 1.00 85.56 118 ARG A N 1
ATOM 951 C CA . ARG A 1 118 ? -19.799 9.804 6.662 1.00 85.56 118 ARG A CA 1
ATOM 952 C C . ARG A 1 118 ? -19.961 10.413 8.058 1.00 85.56 118 ARG A C 1
ATOM 954 O O . ARG A 1 118 ? -21.082 10.724 8.439 1.00 85.56 118 ARG A O 1
ATOM 961 N N . GLN A 1 119 ? -18.860 10.667 8.767 1.00 83.94 119 GLN A N 1
ATOM 962 C CA . GLN A 1 119 ? -18.901 11.289 10.100 1.00 83.94 119 GLN A CA 1
ATOM 963 C C . GLN A 1 119 ? -19.516 12.692 10.074 1.00 83.94 119 GLN A C 1
ATOM 965 O O . GLN A 1 119 ? -20.287 13.037 10.962 1.00 83.94 119 GLN A O 1
ATOM 970 N N . LYS A 1 120 ? -19.226 13.494 9.039 1.00 81.50 120 LYS A N 1
ATOM 971 C CA . LYS A 1 120 ? -19.846 14.818 8.882 1.00 81.50 120 LYS A CA 1
ATOM 972 C C . LYS A 1 120 ? -21.366 14.722 8.723 1.00 81.50 120 LYS A C 1
ATOM 974 O O . LYS A 1 120 ? -22.083 15.559 9.259 1.00 81.50 120 LYS A O 1
ATOM 979 N N . ARG A 1 121 ? -21.847 13.715 7.985 1.00 76.50 121 ARG A N 1
ATOM 980 C CA . ARG A 1 121 ? -23.281 13.469 7.789 1.00 76.50 121 ARG A CA 1
ATOM 981 C C . ARG A 1 121 ? -23.948 13.007 9.080 1.00 76.50 121 ARG A C 1
ATOM 983 O O . ARG A 1 121 ? -24.980 13.550 9.436 1.00 76.50 121 ARG A O 1
ATOM 990 N N . GLU A 1 122 ? -23.349 12.049 9.780 1.00 72.00 122 GLU A N 1
ATOM 991 C CA . GLU A 1 122 ? -23.873 11.528 11.050 1.00 72.00 122 GLU A CA 1
ATOM 992 C C . GLU A 1 122 ? -23.914 12.624 12.129 1.00 72.00 122 GLU A C 1
ATOM 994 O O . GLU A 1 122 ? -24.947 12.812 12.761 1.00 72.00 122 GLU A O 1
ATOM 999 N N . GLY A 1 123 ? -22.862 13.443 12.246 1.00 68.44 123 GLY A N 1
ATOM 1000 C CA . GLY A 1 123 ? -22.846 14.577 13.177 1.00 68.44 123 GLY A CA 1
ATOM 1001 C C . GLY A 1 123 ? -23.832 15.701 12.827 1.00 68.44 123 GLY A C 1
ATOM 1002 O O . GLY A 1 123 ? -24.296 16.400 13.721 1.00 68.44 123 GLY A O 1
ATOM 1003 N N . GLN A 1 124 ? -24.188 15.880 11.548 1.00 59.25 124 GLN A N 1
ATOM 1004 C CA . GLN A 1 124 ? -25.246 16.820 11.146 1.00 59.25 124 GLN A CA 1
ATOM 1005 C C . GLN A 1 124 ? -26.653 16.304 11.454 1.00 59.25 124 GLN A C 1
ATOM 1007 O O . GLN A 1 124 ? -27.530 17.114 11.732 1.00 59.25 124 GLN A O 1
ATOM 1012 N N . VAL A 1 125 ? -26.877 14.989 11.385 1.00 61.41 125 VAL A N 1
ATOM 1013 C CA . VAL A 1 125 ? -28.186 14.393 11.689 1.00 61.41 125 VAL A CA 1
ATOM 1014 C C . VAL A 1 125 ? -28.493 14.504 13.182 1.00 61.41 125 VAL A C 1
ATOM 1016 O O . VAL A 1 125 ? -29.603 14.894 13.516 1.00 61.41 125 VAL A O 1
ATOM 1019 N N . GLU A 1 126 ? -27.520 14.264 14.067 1.00 57.53 126 GLU A N 1
ATOM 1020 C CA . GLU A 1 126 ? -27.732 14.450 15.514 1.00 57.53 126 GLU A CA 1
ATOM 1021 C C . GLU A 1 126 ? -27.921 15.925 15.899 1.00 57.53 126 GLU A C 1
ATOM 1023 O O . GLU A 1 126 ? -28.810 16.250 16.678 1.00 57.53 126 GLU A O 1
ATOM 1028 N N . ALA A 1 127 ? -27.177 16.849 15.279 1.00 57.62 127 ALA A N 1
ATOM 1029 C CA . ALA A 1 127 ? -27.380 18.284 15.505 1.00 57.62 127 ALA A CA 1
ATOM 1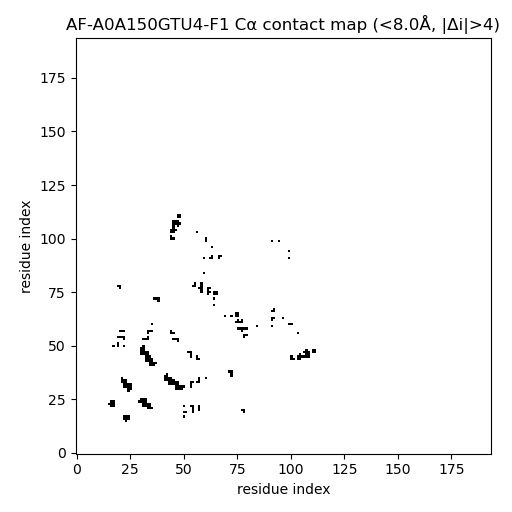030 C C . ALA A 1 127 ? -28.759 18.791 15.031 1.00 57.62 127 ALA A C 1
ATOM 1032 O O . ALA A 1 127 ? -29.226 19.822 15.502 1.00 57.62 127 ALA A O 1
ATOM 1033 N N . ALA A 1 128 ? -29.408 18.093 14.092 1.00 57.34 128 ALA A N 1
ATOM 1034 C CA . ALA A 1 128 ? -30.736 18.444 13.591 1.00 57.34 128 ALA A CA 1
ATOM 1035 C C . ALA A 1 128 ? -31.886 17.847 14.424 1.00 57.34 128 ALA A C 1
ATOM 1037 O O . ALA A 1 128 ? -33.035 18.228 14.215 1.00 57.34 128 ALA A O 1
ATOM 1038 N N . THR A 1 129 ? -31.610 16.921 15.351 1.00 57.97 129 THR A N 1
ATOM 1039 C CA . THR A 1 129 ? -32.632 16.310 16.222 1.00 57.97 129 THR A CA 1
ATOM 1040 C C . THR A 1 129 ? -32.809 17.014 17.569 1.00 57.97 129 THR A C 1
ATOM 1042 O O . THR A 1 129 ? -33.766 16.704 18.271 1.00 57.97 129 THR A O 1
ATOM 1045 N N . ASP A 1 130 ? -31.949 17.979 17.908 1.00 54.00 130 ASP A N 1
ATOM 1046 C CA . ASP A 1 130 ? -32.031 18.757 19.159 1.00 54.00 130 ASP A CA 1
ATOM 1047 C C . ASP A 1 130 ? -32.916 20.019 19.060 1.00 54.00 130 ASP A C 1
ATOM 1049 O O . ASP A 1 130 ? -33.055 20.750 20.036 1.00 54.00 130 ASP A O 1
ATOM 1053 N N . ASP A 1 131 ? -33.560 20.263 17.912 1.00 49.81 131 ASP A N 1
ATOM 1054 C CA . ASP A 1 131 ? -34.545 21.347 17.721 1.00 49.81 131 ASP A CA 1
ATOM 1055 C C . ASP A 1 131 ? -35.994 20.823 17.797 1.00 49.81 131 ASP A C 1
ATOM 1057 O O . ASP A 1 131 ? -36.896 21.320 17.124 1.00 49.81 131 ASP A O 1
ATOM 1061 N N . TYR A 1 132 ? -36.247 19.781 18.601 1.00 52.16 132 TYR A N 1
ATOM 1062 C CA . TYR A 1 132 ? -37.620 19.421 18.962 1.00 52.16 132 TYR A CA 1
ATOM 1063 C C . TYR A 1 132 ? -38.093 20.317 20.113 1.00 52.16 132 TYR A C 1
ATOM 1065 O O . TYR A 1 132 ? -38.018 19.973 21.289 1.00 52.16 132 TYR A O 1
ATOM 1073 N N . ASP A 1 133 ? -38.505 21.510 19.687 1.00 51.88 133 ASP A N 1
ATOM 1074 C CA . ASP A 1 133 ? -39.403 22.489 20.301 1.00 51.88 133 ASP A CA 1
ATOM 1075 C C . ASP A 1 133 ? -40.212 21.945 21.504 1.00 51.88 133 ASP A C 1
ATOM 1077 O O . ASP A 1 133 ? -41.034 21.034 21.371 1.00 51.88 133 ASP A O 1
ATOM 1081 N N . ASP A 1 134 ? -40.002 22.568 22.668 1.00 56.72 134 ASP A N 1
ATOM 1082 C CA . ASP A 1 134 ? -40.790 22.475 23.906 1.00 56.72 134 ASP A CA 1
ATOM 1083 C C . ASP A 1 134 ? -42.177 23.132 23.709 1.00 56.72 134 ASP A C 1
ATOM 1085 O O . ASP A 1 134 ? -42.611 24.007 24.466 1.00 56.72 134 ASP A O 1
ATOM 1089 N N . ARG A 1 135 ? -42.891 22.762 22.636 1.00 57.22 135 ARG A N 1
ATOM 1090 C CA . ARG A 1 135 ? -44.304 23.113 22.504 1.00 57.22 135 ARG A CA 1
ATOM 1091 C C . ARG A 1 135 ? -45.078 22.235 23.456 1.00 57.22 135 ARG A C 1
ATOM 1093 O O . ARG A 1 135 ? -45.230 21.041 23.204 1.00 57.22 135 ARG A O 1
ATOM 1100 N N . GLU A 1 136 ? -45.621 22.857 24.498 1.00 54.56 136 GLU A N 1
ATOM 1101 C CA . GLU A 1 136 ? -46.715 22.307 25.291 1.00 54.56 136 GLU A CA 1
ATOM 1102 C C . GLU A 1 136 ? -47.717 21.601 24.367 1.00 54.56 136 GLU A C 1
ATOM 1104 O O . GLU A 1 136 ? -48.430 22.230 23.580 1.00 54.56 136 GLU A O 1
ATOM 1109 N N . GLU A 1 137 ? -47.749 20.274 24.454 1.00 59.62 137 GLU A N 1
ATOM 1110 C CA . GLU A 1 137 ? -48.769 19.452 23.827 1.00 59.62 137 GLU A CA 1
ATOM 1111 C C . GLU A 1 137 ? -50.125 19.888 24.422 1.00 59.62 137 GLU A C 1
ATOM 1113 O O . GLU A 1 137 ? -50.331 19.744 25.635 1.00 59.62 137 GLU A O 1
ATOM 1118 N N . PRO A 1 138 ? -51.064 20.466 23.644 1.00 53.41 138 PRO A N 1
ATOM 1119 C CA . PRO A 1 138 ? -52.340 20.884 24.200 1.00 53.41 138 PRO A CA 1
ATOM 1120 C C . PRO A 1 138 ? -53.085 19.639 24.674 1.00 53.41 138 PRO A C 1
ATOM 1122 O O . PRO A 1 138 ? -53.456 18.783 23.871 1.00 53.41 138 PRO A O 1
ATOM 1125 N N . GLN A 1 139 ? -53.293 19.546 25.988 1.00 49.50 139 GLN A N 1
ATOM 1126 C CA . GLN A 1 139 ? -54.019 18.455 26.637 1.00 49.50 139 GLN A CA 1
ATOM 1127 C C . GLN A 1 139 ? -55.322 18.161 25.869 1.00 49.50 139 GLN A C 1
ATOM 1129 O O . GLN A 1 139 ? -56.173 19.054 25.760 1.00 49.50 139 GLN A O 1
ATOM 1134 N N . PRO A 1 140 ? -55.533 16.936 25.351 1.00 48.72 140 PRO A N 1
ATOM 1135 C CA . PRO A 1 140 ? -56.783 16.600 24.692 1.00 48.72 140 PRO A CA 1
ATOM 1136 C C . PRO A 1 140 ? -57.908 16.663 25.727 1.00 48.72 140 PRO A C 1
ATOM 1138 O O . PRO A 1 140 ? -57.961 15.878 26.677 1.00 48.72 140 PRO A O 1
ATOM 1141 N N . GLN A 1 141 ? -58.819 17.624 25.558 1.00 51.66 141 GLN A N 1
ATOM 1142 C CA . GLN A 1 141 ? -60.011 17.722 26.391 1.00 51.66 141 GLN A CA 1
ATOM 1143 C C . GLN A 1 141 ? -60.811 16.430 26.235 1.00 51.66 141 GLN A C 1
ATOM 1145 O O . GLN A 1 141 ? -61.257 16.097 25.137 1.00 51.66 141 GLN A O 1
ATOM 1150 N N . ARG A 1 142 ? -60.962 15.684 27.337 1.00 55.66 142 ARG A N 1
ATOM 1151 C CA . ARG A 1 142 ? -61.710 14.422 27.364 1.00 55.66 142 ARG A CA 1
ATOM 1152 C C . ARG A 1 142 ? -63.125 14.653 26.821 1.00 55.66 142 ARG A C 1
ATOM 1154 O O . ARG A 1 142 ? -63.897 15.347 27.488 1.00 55.66 142 ARG A O 1
ATOM 1161 N N . PRO A 1 143 ? -63.525 14.033 25.698 1.00 49.12 143 PRO A N 1
ATOM 1162 C CA . PRO A 1 143 ? -64.933 13.981 25.362 1.00 49.12 143 PRO A CA 1
ATOM 1163 C C . PRO A 1 143 ? -65.629 13.057 26.367 1.00 49.12 143 PRO A C 1
ATOM 1165 O O . PRO A 1 143 ? -65.132 11.980 26.710 1.00 49.12 143 PRO A O 1
ATOM 1168 N N . GLY A 1 144 ? -66.757 13.530 26.898 1.00 51.50 144 GLY A N 1
ATOM 1169 C CA . GLY A 1 144 ? -67.556 12.831 27.898 1.00 51.50 144 GLY A CA 1
ATOM 1170 C C . GLY A 1 144 ? -67.945 11.413 27.471 1.00 51.50 144 GLY A C 1
ATOM 1171 O O . GLY A 1 144 ? -68.068 11.110 26.285 1.00 51.50 144 GLY A O 1
ATOM 1172 N N . ARG A 1 145 ? -68.141 10.541 28.472 1.00 50.28 145 ARG A N 1
ATOM 1173 C CA . ARG A 1 145 ? -68.617 9.158 28.307 1.00 50.28 145 ARG A CA 1
ATOM 1174 C C . ARG A 1 145 ? -69.788 9.099 27.326 1.00 50.28 145 ARG A C 1
ATOM 1176 O O . ARG A 1 145 ? -70.862 9.609 27.635 1.00 50.28 145 ARG A O 1
ATOM 1183 N N . GLN A 1 146 ? -69.607 8.386 26.219 1.00 45.19 146 GLN A N 1
ATOM 1184 C CA . GLN A 1 146 ? -70.728 7.817 25.479 1.00 45.19 146 GLN A CA 1
ATOM 1185 C C . GLN A 1 146 ? -70.943 6.360 25.916 1.00 45.19 146 GLN A C 1
ATOM 1187 O O . GLN A 1 146 ? -69.964 5.655 26.182 1.00 45.19 146 GLN A O 1
ATOM 1192 N N . PRO A 1 147 ? -72.201 5.903 26.043 1.00 48.09 147 PRO A N 1
ATOM 1193 C CA . PRO A 1 147 ? -72.502 4.524 26.392 1.00 48.09 147 PRO A CA 1
ATOM 1194 C C . PRO A 1 147 ? -72.148 3.585 25.231 1.00 48.09 147 PRO A C 1
ATOM 1196 O O . PRO A 1 147 ? -72.368 3.888 24.061 1.00 48.09 147 PRO A O 1
ATOM 1199 N N . THR A 1 148 ? -71.587 2.432 25.579 1.00 52.47 148 THR A N 1
ATOM 1200 C CA . THR A 1 148 ? -71.176 1.359 24.664 1.00 52.47 148 THR A CA 1
ATOM 1201 C C . THR A 1 148 ? -72.364 0.735 23.918 1.00 52.47 148 THR A C 1
ATOM 1203 O O . THR A 1 148 ? -73.326 0.343 24.586 1.00 52.47 148 THR A O 1
ATOM 1206 N N . PRO A 1 149 ? -72.286 0.510 22.592 1.00 41.66 149 PRO A N 1
ATOM 1207 C CA . PRO A 1 149 ? -73.180 -0.403 21.887 1.00 41.66 149 PRO A CA 1
ATOM 1208 C C . PRO A 1 149 ? -72.607 -1.833 21.825 1.00 41.66 149 PRO A C 1
ATOM 1210 O O . PRO A 1 149 ? -71.405 -2.040 21.674 1.00 41.66 149 PRO A O 1
ATOM 1213 N N . GLN A 1 150 ? -73.501 -2.815 21.955 1.00 47.78 150 GLN A N 1
ATOM 1214 C CA . GLN A 1 150 ? -73.256 -4.263 21.877 1.00 47.78 150 GLN A CA 1
ATOM 1215 C C . GLN A 1 150 ? -72.989 -4.750 20.432 1.00 47.78 150 GLN A C 1
ATOM 1217 O O . GLN A 1 150 ? -73.349 -4.047 19.487 1.00 47.78 150 GLN A O 1
ATOM 1222 N N . PRO A 1 151 ? -72.397 -5.950 20.228 1.00 47.00 151 PRO A N 1
ATOM 1223 C CA . PRO A 1 151 ? -71.997 -6.422 18.905 1.00 47.00 151 PRO A CA 1
ATOM 1224 C C . PRO A 1 151 ? -73.163 -7.069 18.143 1.00 47.00 151 PRO A C 1
ATOM 1226 O O . PRO A 1 151 ? -73.885 -7.908 18.681 1.00 47.00 151 PRO A O 1
ATOM 1229 N N . GLY A 1 152 ? -73.298 -6.728 16.859 1.00 41.09 152 GLY A N 1
ATOM 1230 C CA . GLY A 1 152 ? -74.260 -7.336 15.941 1.00 41.09 152 GLY A CA 1
ATOM 1231 C C . GLY A 1 152 ? -73.750 -7.369 14.496 1.00 41.09 152 GLY A C 1
ATOM 1232 O O . GLY A 1 152 ? -73.603 -6.328 13.876 1.00 41.09 152 GLY A O 1
ATOM 1233 N N . ALA A 1 153 ? -73.470 -8.591 14.029 1.00 42.62 153 ALA A N 1
ATOM 1234 C CA . ALA A 1 153 ? -73.615 -9.176 12.685 1.00 42.62 153 ALA A CA 1
ATOM 1235 C C . ALA A 1 153 ? -73.454 -8.345 11.380 1.00 42.62 153 ALA A C 1
ATOM 1237 O O . ALA A 1 153 ? -74.138 -7.354 11.158 1.00 42.62 153 ALA A O 1
ATOM 1238 N N . GLY A 1 154 ? -72.711 -8.934 10.424 1.00 37.91 154 GLY A N 1
ATOM 1239 C CA . GLY A 1 154 ? -72.837 -8.723 8.963 1.00 37.91 154 GLY A CA 1
ATOM 1240 C C . GLY A 1 154 ? -71.524 -8.279 8.295 1.00 37.91 154 GLY A C 1
ATOM 1241 O O . GLY A 1 154 ? -71.060 -7.184 8.557 1.00 37.91 154 GLY A O 1
ATOM 1242 N N . ALA A 1 155 ? -70.759 -9.138 7.607 1.00 41.53 155 ALA A N 1
ATOM 1243 C CA . ALA A 1 155 ? -70.944 -9.676 6.243 1.00 41.53 155 ALA A CA 1
ATOM 1244 C C . ALA A 1 155 ? -70.467 -8.737 5.103 1.00 41.53 155 ALA A C 1
ATOM 1246 O O . ALA A 1 155 ? -70.917 -7.604 5.002 1.00 41.53 155 ALA A O 1
ATOM 1247 N N . GLY A 1 156 ? -69.624 -9.273 4.200 1.00 38.62 156 GLY A N 1
ATOM 1248 C CA . GLY A 1 156 ? -69.299 -8.716 2.867 1.00 38.62 156 GLY A CA 1
ATOM 1249 C C . GLY A 1 156 ? -67.824 -8.310 2.699 1.00 38.62 156 GLY A C 1
ATOM 1250 O O . GLY A 1 156 ? -67.413 -7.276 3.197 1.00 38.62 156 GLY A O 1
ATOM 1251 N N . ALA A 1 157 ? -66.934 -9.174 2.196 1.00 47.47 157 ALA A N 1
ATOM 1252 C CA . ALA A 1 157 ? -66.640 -9.434 0.774 1.00 47.47 157 ALA A CA 1
ATOM 1253 C C . ALA A 1 157 ? -65.870 -8.296 0.063 1.00 47.47 157 ALA A C 1
ATOM 1255 O O . ALA A 1 157 ? -66.403 -7.219 -0.162 1.00 47.47 157 ALA A O 1
ATOM 1256 N N . GLY A 1 158 ? -64.629 -8.580 -0.358 1.00 45.25 158 GLY A N 1
ATOM 1257 C CA . GLY A 1 158 ? -63.823 -7.669 -1.180 1.00 45.25 158 GLY A CA 1
ATOM 1258 C C . GLY A 1 158 ? -62.401 -8.171 -1.435 1.00 45.25 158 GLY A C 1
ATOM 1259 O O . GLY A 1 158 ? -61.445 -7.664 -0.862 1.00 45.25 158 GLY A O 1
ATOM 1260 N N . ARG A 1 159 ? -62.260 -9.201 -2.280 1.00 57.66 159 ARG A N 1
ATOM 1261 C CA . ARG A 1 159 ? -60.980 -9.648 -2.859 1.00 57.66 159 ARG A CA 1
ATOM 1262 C C . ARG A 1 159 ? -60.463 -8.580 -3.830 1.00 57.66 159 ARG A C 1
ATOM 1264 O O . ARG A 1 159 ? -61.171 -8.265 -4.778 1.00 57.66 159 ARG A O 1
ATOM 1271 N N . HIS A 1 160 ? -59.217 -8.135 -3.680 1.00 54.62 160 HIS A N 1
ATOM 1272 C CA . HIS A 1 160 ? -58.472 -7.488 -4.763 1.00 54.62 160 HIS A CA 1
ATOM 1273 C C . HIS A 1 160 ? -57.176 -8.258 -5.019 1.00 54.62 160 HIS A C 1
ATOM 1275 O O . HIS A 1 160 ? -56.265 -8.291 -4.196 1.00 54.62 160 HIS A O 1
ATOM 1281 N N . VAL A 1 161 ? -57.159 -8.938 -6.163 1.00 57.19 161 VAL A N 1
ATOM 1282 C CA . VAL A 1 161 ? -56.013 -9.643 -6.732 1.00 57.19 161 VAL A CA 1
ATOM 1283 C C . VAL A 1 161 ? -55.147 -8.653 -7.509 1.00 57.19 161 VAL A C 1
ATOM 1285 O O . VAL A 1 161 ? -55.646 -7.790 -8.227 1.00 57.19 161 VAL A O 1
ATOM 1288 N N . VAL A 1 162 ? -53.841 -8.779 -7.314 1.00 51.53 162 VAL A N 1
ATOM 1289 C CA . VAL A 1 162 ? -52.769 -7.979 -7.912 1.00 51.53 162 VAL A CA 1
ATOM 1290 C C . VAL A 1 162 ? -52.631 -8.327 -9.397 1.00 51.53 162 VAL A C 1
ATOM 1292 O O . VAL A 1 162 ? -52.494 -9.501 -9.739 1.00 51.53 162 VAL A O 1
ATOM 1295 N N . GLN A 1 163 ? -52.646 -7.324 -10.277 1.00 57.31 163 GLN A N 1
ATOM 1296 C CA . GLN A 1 163 ? -52.433 -7.503 -11.713 1.00 57.31 163 GLN A CA 1
ATOM 1297 C C . GLN A 1 163 ? -50.969 -7.208 -12.062 1.00 57.31 163 GLN A C 1
ATOM 1299 O O . GLN A 1 163 ? -50.522 -6.064 -12.021 1.00 57.31 163 GLN A O 1
ATOM 1304 N N . LEU A 1 164 ? -50.219 -8.265 -12.384 1.00 56.34 164 LEU A N 1
ATOM 1305 C CA . LEU A 1 164 ? -48.896 -8.193 -13.002 1.00 56.34 164 LEU A CA 1
ATOM 1306 C C . LEU A 1 164 ? -49.063 -7.851 -14.488 1.00 56.34 164 LEU A C 1
ATOM 1308 O O . LEU A 1 164 ? -49.645 -8.631 -15.240 1.00 56.34 164 LEU A O 1
ATOM 1312 N N . GLN A 1 165 ? -48.525 -6.711 -14.918 1.00 58.47 165 GLN A N 1
ATOM 1313 C CA . GLN A 1 165 ? -48.331 -6.410 -16.334 1.00 58.47 165 GLN A CA 1
ATOM 1314 C C . GLN A 1 165 ? -46.911 -6.833 -16.727 1.00 58.47 165 GLN A C 1
ATOM 1316 O O . GLN A 1 165 ? -45.929 -6.186 -16.370 1.00 58.47 165 GLN A O 1
ATOM 1321 N N . GLN A 1 166 ? -46.814 -7.936 -17.465 1.00 51.62 166 GLN A N 1
ATOM 1322 C CA . GLN A 1 166 ? -45.633 -8.308 -18.236 1.00 51.62 166 GLN A CA 1
ATOM 1323 C C . GLN A 1 166 ? -45.633 -7.501 -19.541 1.00 51.62 166 GLN A C 1
ATOM 1325 O O . GLN A 1 166 ? -46.662 -7.412 -20.212 1.00 51.62 166 GLN A O 1
ATOM 1330 N N . GLN A 1 167 ? -44.485 -6.936 -19.917 1.00 58.06 167 GLN A N 1
ATOM 1331 C CA . GLN A 1 167 ? -44.256 -6.441 -21.271 1.00 58.06 167 GLN A CA 1
ATOM 1332 C C . GLN A 1 167 ? -42.956 -7.054 -21.803 1.00 58.06 167 GLN A C 1
ATOM 1334 O O . GLN A 1 167 ? -41.880 -6.886 -21.235 1.00 58.06 167 GLN A O 1
ATOM 1339 N N . GLN A 1 168 ? -43.123 -7.851 -22.855 1.00 58.19 168 GLN A N 1
ATOM 1340 C CA . GLN A 1 168 ? -42.096 -8.445 -23.707 1.00 58.19 168 GLN A CA 1
ATOM 1341 C C . GLN A 1 168 ? -41.814 -7.491 -24.882 1.00 58.19 168 GLN A C 1
ATOM 1343 O O . GLN A 1 168 ? -42.688 -6.676 -25.176 1.00 58.19 168 GLN A O 1
ATOM 1348 N N . LEU A 1 169 ? -40.679 -7.707 -25.580 1.00 57.09 169 LEU A N 1
ATOM 1349 C CA . LEU A 1 169 ? -40.350 -7.463 -27.015 1.00 57.09 169 LEU A CA 1
ATOM 1350 C C . LEU A 1 169 ? -38.989 -6.725 -27.135 1.00 57.09 169 LEU A C 1
ATOM 1352 O O . LEU A 1 169 ? -38.758 -5.789 -26.388 1.00 57.09 169 LEU A O 1
ATOM 1356 N N . LEU A 1 170 ? -38.007 -7.062 -27.986 1.00 52.78 170 LEU A N 1
ATOM 1357 C CA . LEU A 1 170 ? -37.893 -7.940 -29.159 1.00 52.78 170 LEU A CA 1
ATOM 1358 C C . LEU A 1 170 ? -36.434 -8.395 -29.365 1.00 52.78 170 LEU A C 1
ATOM 1360 O O . LEU A 1 170 ? -35.487 -7.745 -28.934 1.00 52.78 170 LEU A O 1
ATOM 1364 N N . ILE A 1 171 ? -36.304 -9.505 -30.088 1.00 47.97 171 ILE A N 1
ATOM 1365 C CA . ILE A 1 171 ? -35.078 -10.117 -30.604 1.00 47.97 171 ILE A CA 1
ATOM 1366 C C . ILE A 1 171 ? -34.713 -9.459 -31.949 1.00 47.97 171 ILE A C 1
ATOM 1368 O O . ILE A 1 171 ? -35.571 -9.349 -32.822 1.00 47.97 171 ILE A O 1
ATOM 1372 N N . THR A 1 172 ? -33.437 -9.116 -32.150 1.00 56.91 172 THR A N 1
ATOM 1373 C CA . THR A 1 172 ? -32.791 -8.935 -33.471 1.00 56.91 172 THR A CA 1
ATOM 1374 C C . THR A 1 172 ? -31.467 -9.710 -33.407 1.00 56.91 172 THR A C 1
ATOM 1376 O O . THR A 1 172 ? -30.560 -9.314 -32.685 1.00 56.91 172 THR A O 1
ATOM 1379 N N . SER A 1 173 ? -31.404 -10.982 -33.805 1.00 43.12 173 SER A N 1
ATOM 1380 C CA . SER A 1 173 ? -31.131 -11.498 -35.159 1.00 43.12 173 SER A CA 1
ATOM 1381 C C . SER A 1 173 ? -30.094 -10.699 -35.960 1.00 43.12 173 SER A C 1
ATOM 1383 O O . SER A 1 173 ? -30.376 -9.585 -36.393 1.00 43.12 173 SER A O 1
ATOM 1385 N N . GLY A 1 174 ? -28.925 -11.313 -36.180 1.00 49.72 174 GLY A N 1
ATOM 1386 C CA . GLY A 1 174 ? -27.864 -10.818 -37.059 1.00 49.72 174 GLY A CA 1
ATOM 1387 C C . GLY A 1 174 ? -26.554 -11.610 -36.944 1.00 49.72 174 GLY A C 1
ATOM 1388 O O . GLY A 1 174 ? -25.592 -11.117 -36.369 1.00 49.72 174 GLY A O 1
ATOM 1389 N N . ALA A 1 175 ? -26.530 -12.842 -37.471 1.00 48.81 175 ALA A N 1
ATOM 1390 C CA . ALA A 1 175 ? -25.309 -13.526 -37.936 1.00 48.81 175 ALA A CA 1
ATOM 1391 C C . ALA A 1 175 ? -24.648 -12.685 -39.055 1.00 48.81 175 ALA A C 1
ATOM 1393 O O . ALA A 1 175 ? -25.358 -11.932 -39.712 1.00 48.81 175 ALA A O 1
ATOM 1394 N N . GLY A 1 176 ? -23.362 -12.718 -39.396 1.00 41.38 176 GLY A N 1
ATOM 1395 C CA . GLY A 1 176 ? -22.216 -13.610 -39.211 1.00 41.38 176 GLY A CA 1
ATOM 1396 C C . GLY A 1 176 ? -21.216 -13.271 -40.347 1.00 41.38 176 GLY A C 1
ATOM 1397 O O . GLY A 1 176 ? -21.568 -12.475 -41.212 1.00 41.38 176 GLY A O 1
ATOM 1398 N N . VAL A 1 177 ? -20.043 -13.924 -40.363 1.00 49.53 177 VAL A N 1
ATOM 1399 C CA . VAL A 1 177 ? -18.953 -13.887 -41.384 1.00 49.53 177 VAL A CA 1
ATOM 1400 C C . VAL A 1 177 ? -18.079 -12.609 -41.357 1.00 49.53 177 VAL A C 1
ATOM 1402 O O . VAL A 1 177 ? -18.595 -11.516 -41.201 1.00 49.53 177 VAL A O 1
ATOM 1405 N N . ASP A 1 178 ? -16.741 -12.640 -41.337 1.00 43.88 178 ASP A N 1
ATOM 1406 C CA . ASP A 1 178 ? -15.819 -13.458 -42.125 1.00 43.88 178 ASP A CA 1
ATOM 1407 C C . ASP A 1 178 ? -14.518 -13.828 -41.390 1.00 43.88 178 ASP A C 1
ATOM 1409 O O . ASP A 1 178 ? -13.870 -13.011 -40.734 1.00 43.88 178 ASP A O 1
ATOM 1413 N N . ALA A 1 179 ? -14.113 -15.081 -41.598 1.00 44.94 179 ALA A N 1
ATOM 1414 C CA . ALA A 1 179 ? -12.760 -15.580 -41.431 1.00 44.94 179 ALA A CA 1
ATOM 1415 C C . ALA A 1 179 ? -12.115 -15.693 -42.823 1.00 44.94 179 ALA A C 1
ATOM 1417 O O . ALA A 1 179 ? -12.584 -16.463 -43.655 1.00 44.94 179 ALA A O 1
ATOM 1418 N N . ALA A 1 180 ? -11.044 -14.938 -43.065 1.00 41.09 180 ALA A N 1
ATOM 1419 C CA . ALA A 1 180 ? -10.121 -15.039 -44.201 1.00 41.09 180 ALA A CA 1
ATOM 1420 C C . ALA A 1 180 ? -8.912 -14.137 -43.864 1.00 41.09 180 ALA A C 1
ATOM 1422 O O . ALA A 1 180 ? -9.103 -13.072 -43.295 1.00 41.09 180 ALA A O 1
ATOM 1423 N N . ALA A 1 181 ? -7.645 -14.432 -44.130 1.00 43.50 181 ALA A N 1
ATOM 1424 C CA . ALA A 1 181 ? -6.998 -15.535 -44.808 1.00 43.50 181 ALA A CA 1
ATOM 1425 C C . ALA A 1 181 ? -5.535 -15.584 -44.327 1.00 43.50 181 ALA A C 1
ATOM 1427 O O . ALA A 1 181 ? -4.923 -14.558 -44.030 1.00 43.50 181 ALA A O 1
ATOM 1428 N N . ALA A 1 182 ? -4.976 -16.789 -44.286 1.00 43.38 182 ALA A N 1
ATOM 1429 C CA . ALA A 1 182 ? -3.542 -17.025 -44.244 1.00 43.38 182 ALA A CA 1
ATOM 1430 C C . ALA A 1 182 ? -2.965 -16.921 -45.668 1.00 43.38 182 ALA A C 1
ATOM 1432 O O . ALA A 1 182 ? -3.517 -17.549 -46.571 1.00 43.38 182 ALA A O 1
ATOM 1433 N N . SER A 1 183 ? -1.863 -16.182 -45.859 1.00 44.97 183 SER A N 1
ATOM 1434 C CA . SER A 1 183 ? -0.733 -16.488 -46.771 1.00 44.97 183 SER A CA 1
ATOM 1435 C C . SER A 1 183 ? 0.090 -15.246 -47.119 1.00 44.97 183 SER A C 1
ATOM 1437 O O . SER A 1 183 ? -0.485 -14.235 -47.508 1.00 44.97 183 SER A O 1
ATOM 1439 N N . LEU A 1 184 ? 1.420 -15.398 -47.020 1.00 53.41 184 LEU A N 1
ATOM 1440 C CA . LEU A 1 184 ? 2.552 -14.763 -47.738 1.00 53.41 184 LEU A CA 1
ATOM 1441 C C . LEU A 1 184 ? 3.736 -14.785 -46.748 1.00 53.41 184 LEU A C 1
ATOM 1443 O O . LEU A 1 184 ? 3.731 -14.030 -45.785 1.00 53.41 184 LEU A O 1
ATOM 1447 N N . LEU A 1 185 ? 4.667 -15.749 -46.741 1.00 53.50 185 LEU A N 1
ATOM 1448 C CA . LEU A 1 185 ? 5.605 -16.201 -47.784 1.00 53.50 185 LEU A CA 1
ATOM 1449 C C . LEU A 1 185 ? 6.338 -15.064 -48.514 1.00 53.50 185 LEU A C 1
ATOM 1451 O O . LEU A 1 185 ? 5.874 -14.584 -49.540 1.00 53.50 185 LEU A O 1
ATOM 1455 N N . VAL A 1 186 ? 7.513 -14.731 -47.972 1.00 57.59 186 VAL A N 1
ATOM 1456 C CA . VAL A 1 186 ? 8.748 -14.224 -48.610 1.00 57.59 186 VAL A CA 1
ATOM 1457 C C . VAL A 1 186 ? 9.862 -14.852 -47.743 1.00 57.59 186 VAL A C 1
ATOM 1459 O O . VAL A 1 186 ? 9.909 -14.562 -46.551 1.00 57.59 186 VAL A O 1
ATOM 1462 N N . SER A 1 187 ? 10.502 -15.974 -48.105 1.00 50.22 187 SER A N 1
ATOM 1463 C CA . SER A 1 187 ? 11.621 -16.163 -49.060 1.00 50.22 187 SER A CA 1
ATOM 1464 C C . SER A 1 187 ? 12.735 -15.126 -48.865 1.00 50.22 187 SER A C 1
ATOM 1466 O O . SER A 1 187 ? 12.512 -13.952 -49.110 1.00 50.22 187 SER A O 1
ATOM 1468 N N . ASP A 1 188 ? 13.827 -15.479 -48.183 1.00 51.12 188 ASP A N 1
ATOM 1469 C CA . ASP A 1 188 ? 15.057 -16.103 -48.727 1.00 51.12 188 ASP A CA 1
ATOM 1470 C C . ASP A 1 188 ? 16.074 -15.038 -49.178 1.00 51.12 188 ASP A C 1
ATOM 1472 O O . ASP A 1 188 ? 15.767 -14.246 -50.060 1.00 51.12 188 ASP A O 1
ATOM 1476 N N . GLU A 1 189 ? 17.228 -14.981 -48.496 1.00 60.03 189 GLU A N 1
ATOM 1477 C CA . GLU A 1 189 ? 18.591 -14.889 -49.066 1.00 60.03 189 GLU A CA 1
ATOM 1478 C C . GLU A 1 189 ? 19.616 -14.248 -48.097 1.00 60.03 189 GLU A C 1
ATOM 1480 O O . GLU A 1 189 ? 19.456 -13.105 -47.680 1.00 60.03 189 GLU A O 1
ATOM 1485 N N . PHE A 1 190 ? 20.706 -15.001 -47.855 1.00 49.47 190 PHE A N 1
ATOM 1486 C CA . PHE A 1 190 ? 22.113 -14.573 -47.674 1.00 49.47 190 PHE A CA 1
ATOM 1487 C C . PHE A 1 190 ? 22.482 -13.690 -46.451 1.00 49.47 190 PHE A C 1
ATOM 1489 O O . PHE A 1 190 ? 21.770 -12.784 -46.056 1.00 49.47 190 PHE A O 1
ATOM 1496 N N . LEU A 1 191 ? 23.609 -13.866 -45.753 1.00 62.09 191 LEU A N 1
ATOM 1497 C CA . LEU A 1 191 ? 24.948 -14.259 -46.185 1.00 62.09 191 LEU A CA 1
ATOM 1498 C C . LEU A 1 191 ? 25.750 -14.804 -44.988 1.00 62.09 191 LEU A C 1
ATOM 1500 O O . LEU A 1 191 ? 25.668 -14.295 -43.870 1.00 62.09 191 LEU A O 1
ATOM 1504 N N . VAL A 1 192 ? 26.544 -15.828 -45.276 1.00 64.38 192 VAL A N 1
ATOM 1505 C CA . VAL A 1 192 ? 27.578 -16.421 -44.429 1.00 64.38 192 VAL A CA 1
ATOM 1506 C C . VAL A 1 192 ? 28.891 -15.682 -44.707 1.00 64.38 192 VAL A C 1
ATOM 1508 O O . VAL A 1 192 ? 29.279 -15.590 -45.863 1.00 64.38 192 VAL A O 1
ATOM 1511 N N . ASP A 1 193 ? 29.581 -15.224 -43.672 1.00 57.75 193 ASP A N 1
ATOM 1512 C CA . ASP A 1 193 ? 31.036 -15.007 -43.646 1.00 57.75 193 ASP A CA 1
ATOM 1513 C C . ASP A 1 193 ? 31.425 -15.353 -42.195 1.00 57.75 193 ASP A C 1
ATOM 1515 O O . ASP A 1 193 ? 30.776 -14.887 -41.258 1.00 57.75 193 ASP A O 1
ATOM 1519 N N . GLY A 1 194 ? 32.316 -16.297 -41.910 1.00 61.03 194 GLY A N 1
ATOM 1520 C CA . GLY A 1 194 ? 33.594 -16.540 -42.567 1.00 61.03 194 GLY A CA 1
ATOM 1521 C C . GLY A 1 194 ? 34.667 -16.276 -41.525 1.00 61.03 194 GLY A C 1
ATOM 1522 O O . GLY A 1 194 ? 35.001 -15.089 -41.337 1.00 61.03 194 GLY A O 1
#

Nearest PDB structures (foldseek):
  7et4-assembly2_D  TM=7.418E-01  e=6.262E-06  Arabidopsis thaliana
  7et4-assembly3_G  TM=7.367E-01  e=8.487E-06  Arabidopsis thaliana
  1xqs-assembly2_D  TM=3.042E-01  e=6.190E+00  Homo sapiens

Organism: Gonium pectorale (NCBI:txid33097)

pLDDT: mean 73.21, std 21.36, range [37.91, 98.31]

InterPro domains:
  IPR001471 AP2/ERF domain [PS51032] (19-81)
  IPR001471 AP2/ERF domain [SM00380] (19-87)
  IPR016177 DNA-binding domain superfamily [SSF54171] (18-64)
  IPR036955 AP2/ERF domain superfamily [G3DSA:3.30.730.10] (18-82)

Secondary structure (DSSP, 8-state):
-PPP--------S---SSSSTTEEEETTTTEEEEEEEETTEEEEEEEESSHHHHHHHHHHHHHHHHHTT-TTS--PPPSS-GGGGHHHHHHHHHS-HHHHHHHHHHHHHHHHHHHHHHHHHHHHHHHTTS----------PPPP-PPPPPP-------------------------------------------

Solvent-accessible surface area (backbone atoms only — not comparable to full-atom values): 12970 Å² total; per-residue (Å²): 135,88,79,83,84,76,81,77,82,86,71,73,98,69,84,65,75,39,97,46,69,47,31,35,63,41,84,91,81,66,29,16,30,9,39,48,62,57,94,87,39,83,41,78,36,26,45,22,87,42,64,69,59,13,29,50,52,33,28,54,53,22,54,34,38,53,74,65,66,42,82,90,48,76,74,43,82,54,80,65,66,72,78,81,42,61,84,51,46,72,54,47,72,73,54,51,71,68,57,51,39,49,50,38,32,50,51,18,51,49,51,52,50,53,54,51,56,50,52,55,50,55,56,50,53,58,66,63,63,75,72,73,70,90,65,80,75,78,77,77,77,78,78,75,90,74,85,86,81,83,92,78,89,83,89,84,90,84,89,82,83,85,82,84,84,85,83,87,88,85,89,79,88,81,87,79,90,87,90,84,81,93,88,82,91,78,84,88,81,89,84,89,83,134

Foldseek 3Di:
DDDDDDDDDDDDPDPACAPAPQWHQDPDVRWIWGWDADPNDIDTLATARDNVLSLVLNQLLLLLCVLVVPPPGDSDDRPDDPVVCPVVNVVSNPDDNVRSSVVSHVVRVVNVVVVVVVVVVVVVVVVVVVPPDPPDPPPPDDDDDDDDDDDDDDDDDDDDDDDDDDDDDDDDDDDDDDDDDDDDDDDDDDDDDD

Radius of gyration: 34.58 Å; Cα contacts (8 Å, |Δi|>4): 148; chains: 1; bounding box: 108×52×85 Å